Protein AF-A0A9D4J1F4-F1 (afdb_monomer_lite)

Organism: Dreissena polymorpha (NCBI:txid45954)

Structure (mmCIF, N/CA/C/O backbone):
data_AF-A0A9D4J1F4-F1
#
_entry.id   AF-A0A9D4J1F4-F1
#
loop_
_atom_site.group_PDB
_atom_site.id
_atom_site.type_symbol
_atom_site.label_atom_id
_atom_site.label_alt_id
_atom_site.label_comp_id
_atom_site.label_asym_id
_atom_site.label_entity_id
_atom_site.label_seq_id
_atom_site.pdbx_PDB_ins_code
_atom_site.Cartn_x
_atom_site.Cartn_y
_atom_site.Cartn_z
_atom_site.occupancy
_atom_site.B_iso_or_equiv
_atom_site.auth_seq_id
_atom_site.auth_comp_id
_atom_site.auth_asym_id
_atom_site.auth_atom_id
_atom_site.pdbx_PDB_model_num
ATOM 1 N N . MET A 1 1 ? -43.484 12.166 18.674 1.00 33.53 1 MET A N 1
ATOM 2 C CA . MET A 1 1 ? -42.208 12.908 18.600 1.00 33.53 1 MET A CA 1
ATOM 3 C C . MET A 1 1 ? -41.085 11.925 18.919 1.00 33.53 1 MET A C 1
ATOM 5 O O . MET A 1 1 ? -40.929 11.555 20.074 1.00 33.53 1 MET A O 1
ATOM 9 N N . VAL A 1 2 ? -40.396 11.382 17.910 1.00 35.56 2 VAL A N 1
ATOM 10 C CA . VAL A 1 2 ? -39.289 10.437 18.147 1.00 35.56 2 VAL A CA 1
ATOM 11 C C . VAL A 1 2 ? -38.051 11.267 18.460 1.00 35.56 2 VAL A C 1
ATOM 13 O O . VAL A 1 2 ? -37.532 11.954 17.584 1.00 35.56 2 VAL A O 1
ATOM 16 N N . SER A 1 3 ? -37.608 11.248 19.716 1.00 41.69 3 SER A N 1
ATOM 17 C CA . SER A 1 3 ? -36.338 11.859 20.106 1.00 41.69 3 SER A CA 1
ATOM 18 C C . SER A 1 3 ? -35.207 10.980 19.573 1.00 41.69 3 SER A C 1
ATOM 20 O O . SER A 1 3 ? -34.786 10.020 20.215 1.00 41.69 3 SER A O 1
ATOM 22 N N . ILE A 1 4 ? -34.753 11.253 18.348 1.00 58.88 4 ILE A N 1
ATOM 23 C CA . ILE A 1 4 ? -33.463 10.745 17.885 1.00 58.88 4 ILE A CA 1
ATOM 24 C C . ILE A 1 4 ? -32.422 11.513 18.685 1.00 58.88 4 ILE A C 1
ATOM 26 O O . ILE A 1 4 ? -32.313 12.732 18.555 1.00 58.88 4 ILE A O 1
ATOM 30 N N . VAL A 1 5 ? -31.667 10.810 19.530 1.00 63.22 5 VAL A N 1
ATOM 31 C CA . VAL A 1 5 ? -30.544 11.431 20.229 1.00 63.22 5 VAL A CA 1
ATOM 32 C C . VAL A 1 5 ? -29.596 11.990 19.173 1.00 63.22 5 VAL A C 1
ATOM 34 O O . VAL A 1 5 ? -29.010 11.256 18.374 1.00 63.22 5 VAL A O 1
ATOM 37 N N . GLN A 1 6 ? -29.497 13.313 19.145 1.00 81.19 6 GLN A N 1
ATOM 38 C CA . GLN A 1 6 ? -28.812 14.014 18.072 1.00 81.19 6 GLN A CA 1
ATOM 39 C C . GLN A 1 6 ? -27.293 13.862 18.207 1.00 81.19 6 GLN A C 1
ATOM 41 O O . GLN A 1 6 ? -26.604 13.599 17.225 1.00 81.19 6 GLN A O 1
ATOM 46 N N . TYR A 1 7 ? -26.781 13.924 19.439 1.00 87.56 7 TYR A N 1
ATOM 47 C CA . TYR A 1 7 ? -25.357 13.823 19.744 1.00 87.56 7 TYR A CA 1
ATOM 48 C C . TYR A 1 7 ? -25.102 12.844 20.879 1.00 87.56 7 TYR A C 1
ATOM 50 O O . TYR A 1 7 ? -25.702 12.936 21.947 1.00 87.56 7 TYR A O 1
ATOM 58 N N . LEU A 1 8 ? -24.146 11.946 20.668 1.00 88.06 8 LEU A N 1
ATOM 59 C CA . LEU A 1 8 ? -23.688 11.008 21.677 1.00 88.06 8 LEU A CA 1
ATOM 60 C C . LEU A 1 8 ? -22.164 10.990 21.739 1.00 88.06 8 LEU A C 1
ATOM 62 O O . LEU A 1 8 ? -21.472 10.902 20.724 1.00 88.06 8 LEU A O 1
ATOM 66 N N . SER A 1 9 ? -21.636 11.100 22.955 1.00 90.31 9 SER A N 1
ATOM 67 C CA . SER A 1 9 ? -20.202 11.120 23.219 1.00 90.31 9 SER A CA 1
ATOM 68 C C . SER A 1 9 ? -19.873 10.210 24.391 1.00 90.31 9 SER A C 1
ATOM 70 O O . SER A 1 9 ? -20.390 10.397 25.491 1.00 90.31 9 SER A O 1
ATOM 72 N N . TYR A 1 10 ? -18.990 9.239 24.168 1.00 85.50 10 TYR A N 1
ATOM 73 C CA . TYR A 1 10 ? -18.576 8.287 25.193 1.00 85.50 10 TYR A CA 1
ATOM 74 C C . TYR A 1 10 ? -17.076 8.343 25.458 1.00 85.50 10 TYR A C 1
ATOM 76 O O . TYR A 1 10 ? -16.244 8.380 24.545 1.00 85.50 10 TYR A O 1
ATOM 84 N N . LYS A 1 11 ? -16.711 8.228 26.735 1.00 93.81 11 LYS A N 1
ATOM 85 C CA . LYS A 1 11 ? -15.340 7.951 27.164 1.00 93.81 11 LYS A CA 1
ATOM 86 C C . LYS A 1 11 ? -15.349 6.706 28.038 1.00 93.81 11 LYS A C 1
ATOM 88 O O . LYS A 1 11 ? -15.746 6.763 29.194 1.00 93.81 11 LYS A O 1
ATOM 93 N N . VAL A 1 12 ? -14.889 5.588 27.485 1.00 90.75 12 VAL A N 1
ATOM 94 C CA . VAL A 1 12 ? -14.931 4.285 28.159 1.00 90.75 12 VAL A CA 1
ATOM 95 C C . VAL A 1 12 ? -13.517 3.813 28.455 1.00 90.75 12 VAL A C 1
ATOM 97 O O . VAL A 1 12 ? -12.657 3.779 27.572 1.00 90.75 12 VAL A O 1
ATOM 100 N N . THR A 1 13 ? -13.281 3.424 29.704 1.00 92.94 13 THR A N 1
ATOM 101 C CA . THR A 1 13 ? -12.106 2.641 30.091 1.00 92.94 13 THR A CA 1
ATOM 102 C C . THR A 1 13 ? -12.600 1.361 30.733 1.00 92.94 13 THR A C 1
ATOM 104 O O . THR A 1 13 ? -13.230 1.423 31.781 1.00 92.94 13 THR A O 1
ATOM 107 N N . SER A 1 14 ? -12.345 0.214 30.105 1.00 87.44 14 SER A N 1
ATOM 108 C CA . SER A 1 14 ? -12.868 -1.066 30.587 1.00 87.44 14 SER A CA 1
ATOM 109 C C . SER A 1 14 ? -11.798 -2.152 30.634 1.00 87.44 14 SER A C 1
ATOM 111 O O . SER A 1 14 ? -10.863 -2.188 29.826 1.00 87.44 14 SER A O 1
ATOM 113 N N . LYS A 1 15 ? -11.947 -3.052 31.608 1.00 88.31 15 LYS A N 1
ATOM 114 C CA . LYS A 1 15 ? -11.273 -4.357 31.636 1.00 88.31 15 LYS A CA 1
ATOM 115 C C . LYS A 1 15 ? -12.193 -5.487 31.152 1.00 88.31 15 LYS A C 1
ATOM 117 O O . LYS A 1 15 ? -11.682 -6.551 30.831 1.00 88.31 15 LYS A O 1
ATOM 122 N N . SER A 1 16 ? -13.501 -5.244 31.076 1.00 90.19 16 SER A N 1
ATOM 123 C CA . SER A 1 16 ? -14.532 -6.182 30.609 1.00 90.19 16 SER A CA 1
ATOM 124 C C . SER A 1 16 ? -14.889 -5.907 29.149 1.00 90.19 16 SER A C 1
ATOM 126 O O . SER A 1 16 ? -14.665 -4.778 28.698 1.00 90.19 16 SER A O 1
ATOM 128 N N . PRO A 1 17 ? -15.376 -6.891 28.372 1.00 90.56 17 PRO A N 1
ATOM 129 C CA . PRO A 1 17 ? -15.740 -6.685 26.970 1.00 90.56 17 PRO A CA 1
ATOM 130 C C . PRO A 1 17 ? -16.637 -5.459 26.764 1.00 90.56 17 PRO A C 1
ATOM 132 O O . PRO A 1 17 ? -17.488 -5.159 27.598 1.00 90.56 17 PRO A O 1
ATOM 135 N N . ILE A 1 18 ? -16.423 -4.743 25.662 1.00 90.38 18 ILE A N 1
ATOM 136 C CA . ILE A 1 18 ? -17.240 -3.595 25.267 1.00 90.38 18 ILE A CA 1
ATOM 137 C C . ILE A 1 18 ? -18.016 -3.994 24.020 1.00 90.38 18 ILE A C 1
ATOM 139 O O . ILE A 1 18 ? -17.409 -4.250 22.982 1.00 90.38 18 ILE A O 1
ATOM 143 N N . ASN A 1 19 ? -19.341 -3.996 24.128 1.00 92.06 19 ASN A N 1
ATOM 144 C CA . ASN A 1 19 ? -20.255 -4.123 23.003 1.00 92.06 19 ASN A CA 1
ATOM 145 C C . ASN A 1 19 ? -21.092 -2.845 22.933 1.00 92.06 19 ASN A C 1
ATOM 147 O O . ASN A 1 19 ? -21.696 -2.460 23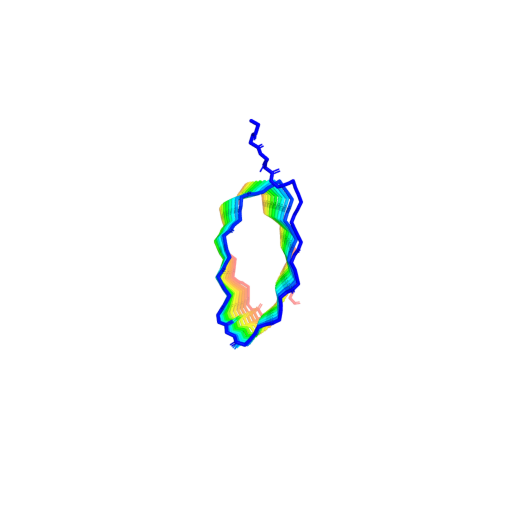.933 1.00 92.06 19 ASN A O 1
ATOM 151 N N . MET A 1 20 ? -21.123 -2.183 21.779 1.00 87.50 20 MET A N 1
ATOM 152 C CA . MET A 1 20 ? -21.980 -1.014 21.575 1.00 87.50 20 MET A CA 1
ATOM 153 C C . MET A 1 20 ? -22.655 -1.073 20.214 1.00 87.50 20 MET A C 1
ATOM 155 O O . MET A 1 20 ? -22.014 -1.346 19.199 1.00 87.50 20 MET A O 1
ATOM 159 N N . ALA A 1 21 ? -23.943 -0.764 20.211 1.00 89.31 21 ALA A N 1
ATOM 160 C CA . ALA A 1 21 ? -24.725 -0.501 19.018 1.00 89.31 21 ALA A CA 1
ATOM 161 C C . ALA A 1 21 ? -25.283 0.920 19.130 1.00 89.31 21 ALA A C 1
ATOM 163 O O . ALA A 1 21 ? -25.707 1.336 20.209 1.00 89.31 21 ALA A O 1
ATOM 164 N N . SER A 1 22 ? -25.238 1.695 18.050 1.00 86.81 22 SER A N 1
ATOM 165 C CA . SER A 1 22 ? -25.712 3.082 18.073 1.00 86.81 22 SER A CA 1
ATOM 166 C C . SER A 1 22 ? -26.373 3.477 16.760 1.00 86.81 22 SER A C 1
ATOM 168 O O . SER A 1 22 ? -25.824 3.220 15.686 1.00 86.81 22 SER A O 1
ATOM 170 N N . ILE A 1 23 ? -27.527 4.138 16.878 1.00 87.75 23 ILE A N 1
ATOM 171 C CA . ILE A 1 23 ? -28.278 4.751 15.778 1.00 87.75 23 ILE A CA 1
ATOM 172 C C . ILE A 1 23 ? -28.578 6.194 16.180 1.00 87.75 23 ILE A C 1
ATOM 174 O O . ILE A 1 23 ? -29.475 6.451 16.978 1.00 87.75 23 ILE A O 1
ATOM 178 N N . VAL A 1 24 ? -27.751 7.123 15.708 1.00 86.69 24 VAL A N 1
ATOM 179 C CA . VAL A 1 24 ? -27.752 8.540 16.114 1.00 86.69 24 VAL A CA 1
ATOM 180 C C . VAL A 1 24 ? -27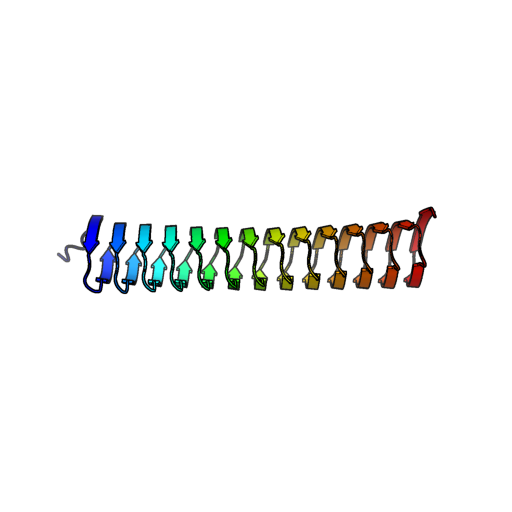.285 9.410 14.957 1.00 86.69 24 VAL A C 1
ATOM 182 O O . VAL A 1 24 ? -26.674 8.913 14.013 1.00 86.69 24 VAL A O 1
ATOM 185 N N . GLN A 1 25 ? -27.499 10.722 15.030 1.00 88.62 25 GLN A N 1
ATOM 186 C CA . GLN A 1 25 ? -26.967 11.612 13.998 1.00 88.62 25 GLN A CA 1
ATOM 187 C C . GLN A 1 25 ? -25.442 11.776 14.136 1.00 88.62 25 GLN A C 1
ATOM 189 O O . GLN A 1 25 ? -24.702 11.542 13.178 1.00 88.62 25 GLN A O 1
ATOM 194 N N . TYR A 1 26 ? -24.964 12.097 15.340 1.00 92.50 26 TYR A N 1
ATOM 195 C CA . TYR A 1 26 ? -23.547 12.306 15.635 1.00 92.50 26 TYR A CA 1
ATOM 196 C C . TYR A 1 26 ? -23.076 11.399 16.770 1.00 92.50 26 TYR A C 1
ATOM 198 O O . TYR A 1 26 ? -23.610 11.440 17.879 1.00 92.50 26 TYR A O 1
ATOM 206 N N . LEU A 1 27 ? -22.022 10.625 16.514 1.00 92.25 27 LEU A N 1
ATOM 207 C CA . LEU A 1 27 ? -21.397 9.752 17.500 1.00 92.25 27 LEU A CA 1
ATOM 208 C C . LEU A 1 27 ? -19.898 10.017 17.611 1.00 92.25 27 LEU A C 1
ATOM 210 O O . LEU A 1 27 ? -19.158 9.999 16.624 1.00 92.25 27 LEU A O 1
ATOM 214 N N . SER A 1 28 ? -19.437 10.195 18.844 1.00 93.94 28 SER A N 1
ATOM 215 C CA . SER A 1 28 ? -18.021 10.258 19.182 1.00 93.94 28 SER A CA 1
ATOM 216 C C . SER A 1 28 ? -17.694 9.264 20.288 1.00 93.94 28 SER A C 1
ATOM 218 O O . SER A 1 28 ? -18.370 9.229 21.314 1.00 93.94 28 SER A O 1
ATOM 220 N N . TYR A 1 29 ? -16.641 8.459 20.137 1.00 92.31 29 TYR A N 1
ATOM 221 C CA . TYR A 1 29 ? -16.155 7.660 21.265 1.00 92.31 29 TYR A CA 1
ATOM 222 C C . TYR A 1 29 ? -14.639 7.616 21.415 1.00 92.31 29 TYR A C 1
ATOM 224 O O . TYR A 1 29 ? -13.862 7.492 20.464 1.00 92.31 29 TYR A O 1
ATOM 232 N N . LYS A 1 30 ? -14.206 7.653 22.678 1.00 95.62 30 LYS A N 1
ATOM 233 C CA . LYS A 1 30 ? -12.829 7.415 23.105 1.00 95.62 30 LYS A CA 1
ATOM 234 C C . LYS A 1 30 ? -12.793 6.199 24.021 1.00 95.62 30 LYS A C 1
ATOM 236 O O . LYS A 1 30 ? -13.204 6.274 25.175 1.00 95.62 30 LYS A O 1
ATOM 241 N N . VAL A 1 31 ? -12.255 5.095 23.515 1.00 93.00 31 VAL A N 1
ATOM 242 C CA . VAL A 1 31 ? -12.236 3.810 24.219 1.00 93.00 31 VAL A CA 1
ATOM 243 C C . VAL A 1 31 ? -10.806 3.390 24.525 1.00 93.00 31 VAL A C 1
ATOM 245 O O . VAL A 1 31 ? -9.935 3.393 23.650 1.00 93.00 31 VAL A O 1
ATOM 248 N N . THR A 1 32 ? -10.566 2.998 25.772 1.00 94.62 32 THR A N 1
ATOM 249 C CA . THR A 1 32 ? -9.360 2.278 26.186 1.00 94.62 32 THR A CA 1
ATOM 250 C C . THR A 1 32 ? -9.774 0.948 26.794 1.00 94.62 32 THR A C 1
ATOM 252 O O . THR A 1 32 ? -10.479 0.931 27.798 1.00 94.62 32 THR A O 1
ATOM 255 N N . SER A 1 33 ? -9.349 -0.165 26.198 1.00 90.50 33 SER A N 1
ATOM 256 C CA . SER A 1 33 ? -9.759 -1.493 26.657 1.00 90.50 33 SER A CA 1
ATOM 257 C C . SER A 1 33 ? -8.595 -2.470 26.806 1.00 90.50 33 SER A C 1
ATOM 259 O O . SER A 1 33 ? -7.602 -2.416 26.073 1.00 90.50 33 SER A O 1
ATOM 261 N N . LYS A 1 34 ? -8.726 -3.383 27.772 1.00 87.81 34 LYS A N 1
ATOM 262 C CA . LYS A 1 34 ? -7.899 -4.600 27.889 1.00 87.81 34 LYS A CA 1
ATOM 263 C C . LYS A 1 34 ? -8.658 -5.873 27.489 1.00 87.81 34 LYS A C 1
ATOM 265 O O . LYS A 1 34 ? -8.146 -6.961 27.717 1.00 87.81 34 LYS A O 1
ATOM 270 N N . SER A 1 35 ? -9.855 -5.718 26.943 1.00 88.25 35 SER A N 1
ATOM 271 C CA . SER A 1 35 ? -10.788 -6.771 26.543 1.00 88.25 35 SER A CA 1
ATOM 272 C C . SER A 1 35 ? -11.324 -6.491 25.138 1.00 88.25 35 SER A C 1
ATOM 274 O O . SER A 1 35 ? -11.093 -5.416 24.571 1.00 88.25 35 SER A O 1
ATOM 276 N N . LEU A 1 36 ? -12.026 -7.478 24.578 1.00 89.62 36 LEU A N 1
ATOM 277 C CA . LEU A 1 36 ? -12.669 -7.400 23.268 1.00 89.62 36 LEU A CA 1
ATOM 278 C C . LEU A 1 36 ? -13.501 -6.116 23.116 1.00 89.62 36 LEU A C 1
ATOM 280 O O . LEU A 1 36 ? -14.220 -5.727 24.038 1.00 89.62 36 LEU A O 1
ATOM 284 N N . ILE A 1 37 ? -13.409 -5.488 21.944 1.00 92.81 37 ILE A N 1
ATOM 285 C CA . ILE A 1 37 ? -14.269 -4.370 21.555 1.00 92.81 37 ILE A CA 1
ATOM 286 C C . ILE A 1 37 ? -15.036 -4.767 20.297 1.00 92.81 37 ILE A C 1
ATOM 288 O O . ILE A 1 37 ? -14.411 -4.997 19.262 1.00 92.81 37 ILE A O 1
ATOM 292 N N . ASN A 1 38 ? -16.365 -4.766 20.379 1.00 93.88 38 ASN A N 1
ATOM 293 C CA . ASN A 1 38 ? -17.253 -4.850 19.228 1.00 93.88 38 ASN A CA 1
ATOM 294 C C . ASN A 1 38 ? -18.118 -3.590 19.164 1.00 93.88 38 ASN A C 1
ATOM 296 O O . ASN A 1 38 ? -18.817 -3.272 20.127 1.00 93.88 38 ASN A O 1
ATOM 300 N N . MET A 1 39 ? -18.094 -2.875 18.039 1.00 91.75 39 MET A N 1
ATOM 301 C CA . MET A 1 39 ? -18.996 -1.737 17.838 1.00 91.75 39 MET A CA 1
ATOM 302 C C . MET A 1 39 ? -19.698 -1.833 16.489 1.00 91.75 39 MET A C 1
ATOM 304 O O . MET A 1 39 ? -19.070 -2.098 15.462 1.00 91.75 39 MET A O 1
ATOM 308 N N . VAL A 1 40 ? -20.995 -1.555 16.507 1.00 92.31 40 VAL A N 1
ATOM 309 C CA . VAL A 1 40 ? -21.836 -1.421 15.320 1.00 92.31 40 VAL A CA 1
ATOM 310 C C . VAL A 1 40 ? -22.454 -0.029 15.338 1.00 92.31 40 VAL A C 1
ATOM 312 O O . VAL A 1 40 ? -22.949 0.430 16.369 1.00 92.31 40 VAL A O 1
ATOM 315 N N . SER A 1 41 ? -22.395 0.691 14.224 1.00 90.06 41 SER A N 1
ATOM 316 C CA . SER A 1 41 ? -22.931 2.054 14.162 1.00 90.06 41 SER A CA 1
ATOM 317 C C . SER A 1 41 ? -23.610 2.336 12.831 1.00 90.06 41 SER A C 1
ATOM 319 O O . SER A 1 41 ? -23.032 2.085 11.774 1.00 90.06 41 SER A O 1
ATOM 321 N N . ILE A 1 42 ? -24.812 2.905 12.905 1.00 90.75 42 ILE A N 1
ATOM 322 C CA . ILE A 1 42 ? -25.536 3.474 11.768 1.00 90.75 42 ILE A CA 1
ATOM 323 C C . ILE A 1 42 ? -25.768 4.944 12.098 1.00 90.75 42 ILE A C 1
ATOM 325 O O . ILE A 1 42 ? -26.653 5.276 12.881 1.00 90.75 42 ILE A O 1
ATOM 329 N N . VAL A 1 43 ? -24.902 5.823 11.596 1.00 89.62 43 VAL A N 1
ATOM 330 C CA . VAL A 1 43 ? -24.898 7.239 11.995 1.00 89.62 43 VAL A CA 1
ATOM 331 C C . VAL A 1 43 ? -24.550 8.153 10.833 1.00 89.62 43 VAL A C 1
ATOM 333 O O . VAL A 1 43 ? -23.919 7.726 9.871 1.00 89.62 43 VAL A O 1
ATOM 336 N N . GLN A 1 44 ? -24.897 9.434 10.918 1.00 91.50 44 GLN A N 1
ATOM 337 C CA . GLN A 1 44 ? -24.470 10.385 9.892 1.00 91.50 44 GLN A CA 1
ATOM 338 C C . GLN A 1 44 ? -22.970 10.692 10.031 1.00 91.50 44 GLN A C 1
ATOM 340 O O . GLN A 1 44 ? -22.212 10.563 9.069 1.00 91.50 44 GLN A O 1
ATOM 345 N N . TYR A 1 45 ? -22.524 11.011 11.249 1.00 94.81 45 TYR A N 1
ATOM 346 C CA . TYR A 1 45 ? -21.131 11.337 11.551 1.00 94.81 45 TYR A CA 1
ATOM 347 C C . TYR A 1 45 ? -20.594 10.466 12.682 1.00 94.81 45 TYR A C 1
ATOM 349 O O . TYR A 1 45 ? -21.103 10.499 13.803 1.00 94.81 45 TYR A O 1
ATOM 357 N N . LEU A 1 46 ? -19.518 9.732 12.402 1.00 94.75 46 LEU A N 1
ATOM 358 C CA . LEU A 1 46 ? -18.811 8.913 13.376 1.00 94.75 46 LEU A CA 1
ATOM 359 C C . LEU A 1 46 ? -17.351 9.346 13.502 1.00 94.75 46 LEU A C 1
ATOM 361 O O . LEU A 1 46 ? -16.587 9.322 12.536 1.00 94.75 46 LEU A O 1
ATOM 365 N N . SER A 1 47 ? -16.939 9.666 14.725 1.00 96.44 47 SER A N 1
ATOM 366 C CA . SER A 1 47 ? -15.537 9.867 15.076 1.00 96.44 47 SER A CA 1
ATOM 367 C C . SER A 1 47 ? -15.126 8.955 16.221 1.00 96.44 47 SER A C 1
ATOM 369 O O . SER A 1 47 ? -15.800 8.900 17.248 1.00 96.44 47 SER A O 1
ATOM 371 N N . TYR A 1 48 ? -13.998 8.252 16.104 1.00 94.38 48 TYR A N 1
ATOM 372 C CA . TYR A 1 48 ? -13.507 7.498 17.254 1.00 94.38 48 TYR A CA 1
ATOM 373 C C . TYR A 1 48 ? -12.004 7.364 17.422 1.00 94.38 48 TYR A C 1
ATOM 375 O O . TYR A 1 48 ? -11.206 7.320 16.484 1.00 94.38 48 TYR A O 1
ATOM 383 N N . LYS A 1 49 ? -11.614 7.201 18.690 1.00 97.25 49 LYS A N 1
ATOM 384 C CA . LYS A 1 49 ? -10.258 6.857 19.105 1.00 97.25 49 LYS A CA 1
ATOM 385 C C . LYS A 1 49 ? -10.274 5.627 20.003 1.00 97.25 49 LYS A C 1
ATOM 387 O O . LYS A 1 49 ? -10.761 5.687 21.127 1.00 97.25 49 LYS A O 1
ATOM 392 N N . VAL A 1 50 ? -9.658 4.542 19.544 1.00 95.00 50 VAL A N 1
ATOM 393 C CA . VAL A 1 50 ? -9.579 3.278 20.289 1.00 95.00 50 VAL A CA 1
ATOM 394 C C . VAL A 1 50 ? -8.129 2.925 20.592 1.00 95.00 50 VAL A C 1
ATOM 396 O O . VAL A 1 50 ? -7.263 2.962 19.716 1.00 95.00 50 VAL A O 1
ATOM 399 N N . THR A 1 51 ? -7.862 2.564 21.844 1.00 96.00 51 THR A N 1
ATOM 400 C CA . THR A 1 51 ? -6.617 1.912 22.264 1.00 96.00 51 THR A CA 1
ATOM 401 C C . THR A 1 51 ? -6.960 0.576 22.908 1.00 96.00 51 THR A C 1
ATOM 403 O O . THR A 1 51 ? -7.636 0.559 23.931 1.00 96.00 51 THR A O 1
ATOM 406 N N . SER A 1 52 ? -6.503 -0.534 22.327 1.00 91.69 52 SER A N 1
ATOM 407 C CA . SER A 1 52 ? -6.814 -1.874 22.838 1.00 91.69 52 SER A CA 1
ATOM 408 C C . SER A 1 52 ? -5.582 -2.768 22.970 1.00 91.69 52 SER A C 1
ATOM 410 O O . SER A 1 52 ? -4.623 -2.671 22.197 1.00 91.69 52 SER A O 1
ATOM 412 N N . LYS A 1 53 ? -5.609 -3.659 23.965 1.00 89.94 53 LYS A N 1
ATOM 413 C CA . LYS A 1 53 ? -4.709 -4.824 24.060 1.00 89.94 53 LYS A CA 1
ATOM 414 C C . LYS A 1 53 ? -5.386 -6.137 23.642 1.00 89.94 53 LYS A C 1
ATOM 416 O O . LYS A 1 53 ? -4.782 -7.186 23.825 1.00 89.94 53 LYS A O 1
ATOM 421 N N . SER A 1 54 ? -6.603 -6.052 23.118 1.00 90.81 54 SER A N 1
ATOM 422 C CA . SER A 1 54 ? -7.456 -7.174 22.726 1.00 90.81 54 SER A CA 1
ATOM 423 C C . SER A 1 54 ? -8.090 -6.904 21.361 1.00 90.81 54 SER A C 1
ATOM 425 O O . SER A 1 54 ? -8.000 -5.770 20.873 1.00 90.81 54 SER A O 1
ATOM 427 N N . PRO A 1 55 ? -8.688 -7.920 20.713 1.00 92.19 55 PRO A N 1
ATOM 428 C CA . PRO A 1 55 ? -9.220 -7.762 19.367 1.00 92.19 55 PRO A CA 1
ATOM 429 C C . PRO A 1 55 ? -10.279 -6.657 19.276 1.00 92.19 55 PRO A C 1
ATOM 431 O O . PRO A 1 55 ? -10.994 -6.377 20.243 1.00 92.19 55 PRO A O 1
ATOM 434 N N . ILE A 1 56 ? -10.337 -6.017 18.111 1.00 94.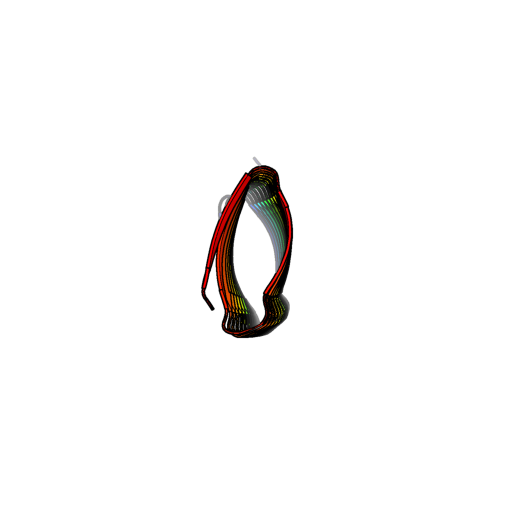75 56 ILE A N 1
ATOM 435 C CA . ILE A 1 56 ? -11.288 -4.950 17.796 1.00 94.75 56 ILE A CA 1
ATOM 436 C C . ILE A 1 56 ? -12.049 -5.359 16.537 1.00 94.75 56 ILE A C 1
ATOM 438 O O . ILE A 1 56 ? -11.412 -5.574 15.504 1.00 94.75 56 ILE A O 1
ATOM 442 N N . ASN A 1 57 ? -13.378 -5.396 16.616 1.00 96.00 57 ASN A N 1
ATOM 443 C CA . ASN A 1 57 ? -14.261 -5.621 15.476 1.00 96.00 57 ASN A CA 1
ATOM 444 C C . ASN A 1 57 ? -15.246 -4.458 15.333 1.00 96.00 57 ASN A C 1
ATOM 446 O O . ASN A 1 57 ? -16.067 -4.237 16.223 1.00 96.00 57 ASN A O 1
ATOM 450 N N . MET A 1 58 ? -15.194 -3.730 14.218 1.00 94.12 58 MET A N 1
ATOM 451 C CA . MET A 1 58 ? -16.162 -2.664 13.933 1.00 94.12 58 MET A CA 1
ATOM 452 C C . MET A 1 58 ? -16.879 -2.888 12.617 1.00 94.12 58 MET A C 1
ATOM 454 O O . MET A 1 58 ? -16.247 -3.158 11.594 1.00 94.12 58 MET A O 1
ATOM 458 N N . ALA A 1 59 ? -18.182 -2.638 12.646 1.00 94.56 59 ALA A N 1
ATOM 459 C CA . ALA A 1 59 ? -19.012 -2.478 11.466 1.00 94.56 59 ALA A CA 1
ATOM 460 C C . ALA A 1 59 ? -19.669 -1.094 11.490 1.00 94.56 59 ALA A C 1
ATOM 462 O O . ALA A 1 59 ? -20.160 -0.643 12.526 1.00 94.56 59 ALA A O 1
ATOM 463 N N . SER A 1 60 ? -19.664 -0.399 10.356 1.00 91.12 60 SER A N 1
ATOM 464 C CA . SER A 1 60 ? -20.245 0.943 10.265 1.00 91.12 60 SER A CA 1
ATOM 465 C C . SER A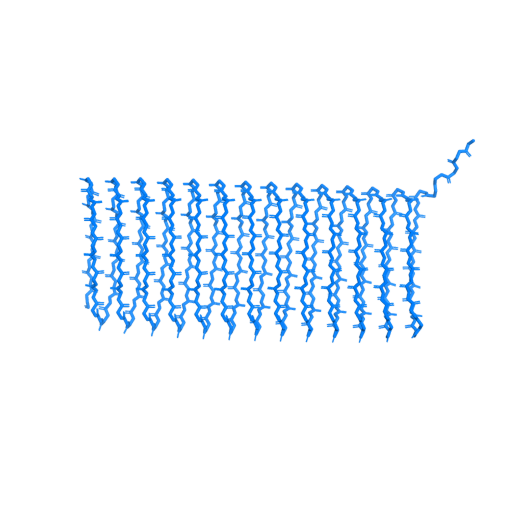 1 60 ? -20.924 1.183 8.924 1.00 91.12 60 SER A C 1
ATOM 467 O O . SER A 1 60 ? -20.365 0.861 7.875 1.00 91.12 60 SER A O 1
ATOM 469 N N . ILE A 1 61 ? -22.114 1.776 8.979 1.00 92.88 61 ILE A N 1
ATOM 470 C CA . ILE A 1 61 ? -22.820 2.342 7.829 1.00 92.88 61 ILE A CA 1
ATOM 471 C C . ILE A 1 61 ? -22.995 3.822 8.140 1.00 92.88 61 ILE A C 1
ATOM 473 O O . ILE A 1 61 ? -23.811 4.177 8.990 1.00 92.88 61 ILE A O 1
ATOM 477 N N . VAL A 1 62 ? -22.162 4.679 7.548 1.00 90.38 62 VAL A N 1
ATOM 478 C CA . VAL A 1 62 ? -22.142 6.101 7.922 1.00 90.38 62 VAL A CA 1
ATOM 479 C C . VAL A 1 62 ? -21.894 7.027 6.748 1.00 90.38 62 VAL A C 1
ATOM 481 O O . VAL A 1 62 ? -21.298 6.629 5.756 1.00 90.38 62 VAL A O 1
ATOM 484 N N . GLN A 1 63 ? -22.298 8.291 6.851 1.00 91.12 63 GLN A N 1
ATOM 485 C CA . GLN A 1 63 ? -21.954 9.265 5.814 1.00 91.12 63 GLN A CA 1
ATOM 486 C C . GLN A 1 63 ? -20.479 9.679 5.938 1.00 91.12 63 GLN A C 1
ATOM 488 O O . GLN A 1 63 ? -19.714 9.585 4.976 1.00 91.12 63 GLN A O 1
ATOM 493 N N . TYR A 1 64 ? -20.048 10.036 7.150 1.00 95.81 64 TYR A N 1
ATOM 494 C CA . TYR A 1 64 ? -18.676 10.447 7.444 1.00 95.81 64 TYR A CA 1
ATOM 495 C C . TYR A 1 64 ? -18.084 9.621 8.583 1.00 95.81 64 TYR A C 1
ATOM 497 O O . TYR A 1 64 ? -18.603 9.619 9.700 1.00 95.81 64 TYR A O 1
ATOM 505 N N . LEU A 1 65 ? -16.953 8.965 8.317 1.00 95.88 65 LEU A N 1
ATOM 506 C CA . LEU A 1 65 ? -16.194 8.202 9.299 1.00 95.88 65 LEU A CA 1
ATOM 507 C C . LEU A 1 65 ? -14.769 8.734 9.434 1.00 95.88 65 LEU A C 1
ATOM 509 O O . LEU A 1 65 ? -13.993 8.728 8.478 1.00 95.88 65 LEU A O 1
ATOM 513 N N . SER A 1 66 ? -14.387 9.103 10.653 1.00 97.31 66 SER A N 1
ATOM 514 C CA . SER A 1 66 ? -13.000 9.379 11.015 1.00 97.31 66 SER A CA 1
ATOM 515 C C . SER A 1 66 ? -12.561 8.527 12.197 1.00 97.31 66 SER A C 1
ATOM 517 O O . SER A 1 66 ? -13.214 8.524 13.240 1.00 97.31 66 SER A O 1
ATOM 519 N N . TYR A 1 67 ? -11.435 7.816 12.091 1.00 95.94 67 TYR A N 1
ATOM 520 C CA . TYR A 1 67 ? -10.937 7.088 13.256 1.00 95.94 67 TYR A CA 1
ATOM 521 C C . TYR A 1 67 ? -9.433 6.950 13.426 1.00 95.94 67 TYR A C 1
ATOM 523 O O . TYR A 1 67 ? -8.629 6.930 12.491 1.00 95.94 67 TYR A O 1
ATOM 531 N N . LYS A 1 68 ? -9.048 6.752 14.691 1.00 97.69 68 LYS A N 1
ATOM 532 C CA . LYS A 1 68 ? -7.697 6.389 15.106 1.00 97.69 68 LYS A CA 1
ATOM 533 C C . LYS A 1 68 ? -7.710 5.152 15.997 1.00 97.69 68 LYS A C 1
ATOM 535 O O . LYS A 1 68 ? -8.247 5.184 17.101 1.00 97.69 68 LYS A O 1
ATOM 540 N N . VAL A 1 69 ? -7.027 4.094 15.569 1.00 95.75 69 VAL A N 1
ATOM 541 C CA . VAL A 1 69 ? -6.905 2.846 16.337 1.00 95.75 69 VAL A CA 1
ATOM 542 C C . VAL A 1 69 ? -5.445 2.545 16.643 1.00 95.75 69 VAL A C 1
ATOM 544 O O . VAL A 1 69 ? -4.574 2.625 15.775 1.00 95.75 69 VAL A O 1
ATOM 547 N N . THR A 1 70 ? -5.167 2.194 17.894 1.00 96.44 70 THR A N 1
ATOM 548 C CA . THR A 1 70 ? -3.898 1.597 18.319 1.00 96.44 70 THR A CA 1
ATOM 549 C C . THR A 1 70 ? -4.187 0.258 18.981 1.00 96.44 70 THR A C 1
ATOM 551 O O . THR A 1 70 ? -4.879 0.224 19.995 1.00 96.44 70 THR A O 1
ATOM 554 N N . SER A 1 71 ? -3.665 -0.835 18.423 1.00 91.88 71 SER A N 1
ATOM 555 C CA . SER A 1 71 ? -3.910 -2.182 18.948 1.00 91.88 71 SER A CA 1
ATOM 556 C C . SER A 1 71 ? -2.634 -3.011 19.084 1.00 91.88 71 SER A C 1
ATOM 558 O O . SER A 1 71 ? -1.682 -2.870 18.311 1.00 91.88 71 SER A O 1
ATOM 560 N N . LYS A 1 72 ? -2.615 -3.896 20.085 1.00 90.31 72 LYS A N 1
ATOM 561 C CA . LYS A 1 72 ? -1.654 -5.010 20.185 1.00 90.31 72 LYS A CA 1
ATOM 562 C C . LYS A 1 72 ? -2.263 -6.360 19.779 1.00 90.31 72 LYS A C 1
ATOM 564 O O . LYS A 1 72 ? -1.616 -7.377 19.987 1.00 90.31 72 LYS A O 1
ATOM 569 N N . SER A 1 73 ? -3.478 -6.340 19.243 1.00 91.44 73 SER A N 1
ATOM 570 C CA . SER A 1 73 ? -4.276 -7.505 18.861 1.00 91.44 73 SER A CA 1
ATOM 571 C C . SER A 1 73 ? -4.947 -7.268 17.507 1.00 91.44 73 SER A C 1
ATOM 573 O O . SER A 1 73 ? -4.921 -6.130 17.021 1.00 91.44 73 SER A O 1
ATOM 575 N N . PRO A 1 74 ? -5.511 -8.313 16.875 1.00 92.06 74 PRO A N 1
ATOM 576 C CA . PRO A 1 74 ? -6.131 -8.198 15.561 1.00 92.06 74 PRO A CA 1
ATOM 577 C C . PRO A 1 74 ? -7.174 -7.081 15.474 1.00 92.06 74 PRO A C 1
ATOM 579 O O . PRO A 1 74 ? -7.869 -6.782 16.449 1.00 92.06 74 PRO A O 1
ATOM 582 N N . ILE A 1 75 ? -7.256 -6.459 14.301 1.00 94.69 75 ILE A N 1
ATOM 583 C CA . ILE A 1 75 ? -8.249 -5.434 13.982 1.00 94.69 75 ILE A CA 1
ATOM 584 C C . ILE A 1 75 ? -9.005 -5.894 12.738 1.00 94.69 75 ILE A C 1
ATOM 586 O O . ILE A 1 75 ? -8.373 -6.102 11.701 1.00 94.69 75 ILE A O 1
ATOM 590 N N . ASN A 1 76 ? -10.329 -5.987 12.845 1.00 95.94 76 ASN A N 1
ATOM 591 C CA . ASN A 1 76 ? -11.225 -6.262 11.729 1.00 95.94 76 ASN A CA 1
ATOM 592 C C . ASN A 1 76 ? -12.231 -5.115 11.585 1.00 95.94 76 ASN A C 1
ATOM 594 O O . ASN A 1 76 ? -13.036 -4.887 12.488 1.00 95.94 76 ASN A O 1
ATOM 598 N N . MET A 1 77 ? -12.200 -4.399 10.461 1.00 94.50 77 MET A N 1
ATOM 599 C CA . MET A 1 77 ? -13.182 -3.347 10.166 1.00 94.50 77 MET A CA 1
ATOM 600 C C . MET A 1 77 ? -13.896 -3.617 8.850 1.00 94.50 77 MET A C 1
ATOM 602 O O . MET A 1 77 ? -13.255 -3.858 7.825 1.00 94.50 77 MET A O 1
ATOM 606 N N . ALA A 1 78 ? -15.213 -3.455 8.889 1.00 94.12 78 ALA A N 1
ATOM 607 C CA . ALA A 1 78 ? -16.081 -3.376 7.728 1.00 94.12 78 ALA A CA 1
ATOM 608 C C . ALA A 1 78 ? -16.796 -2.018 7.713 1.00 94.12 78 ALA A C 1
ATOM 610 O O . ALA A 1 78 ? -17.269 -1.531 8.745 1.00 94.12 78 ALA A O 1
ATOM 611 N N . SER A 1 79 ? -16.854 -1.378 6.548 1.00 91.12 79 SER A N 1
ATOM 612 C CA . SER A 1 79 ? -17.453 -0.046 6.428 1.00 91.12 79 SER A CA 1
ATOM 613 C C . SER A 1 79 ? -18.125 0.164 5.073 1.00 91.12 79 SER A C 1
ATOM 615 O O . SER A 1 79 ? -17.543 -0.157 4.035 1.00 91.12 79 SER A O 1
ATOM 617 N N . ILE A 1 80 ? -19.339 0.712 5.102 1.00 93.25 80 ILE A N 1
ATOM 618 C CA . ILE A 1 80 ? -20.057 1.236 3.935 1.00 93.25 80 ILE A CA 1
ATOM 619 C C . ILE A 1 80 ? -20.249 2.727 4.190 1.00 93.25 80 ILE A C 1
ATOM 621 O O . ILE A 1 80 ? -20.999 3.104 5.092 1.00 93.25 80 ILE A O 1
ATOM 625 N N . VAL A 1 81 ? -19.479 3.569 3.495 1.00 89.56 81 VAL A N 1
ATOM 626 C CA . VAL A 1 81 ? -19.316 4.974 3.897 1.00 89.56 81 VAL A CA 1
ATOM 627 C C . VAL A 1 81 ? -19.204 5.918 2.708 1.00 89.56 81 VAL A C 1
ATOM 629 O O . VAL A 1 81 ? -18.626 5.560 1.694 1.00 89.56 81 VAL A O 1
ATOM 632 N N . GLN A 1 82 ? -19.681 7.159 2.814 1.00 90.94 82 GLN A N 1
ATOM 633 C CA . GLN A 1 82 ? -19.397 8.148 1.768 1.00 90.94 82 GLN A CA 1
ATOM 634 C C . GLN A 1 82 ? -17.945 8.651 1.866 1.00 90.94 82 GLN A C 1
ATOM 636 O O . GLN A 1 82 ? -17.172 8.529 0.915 1.00 90.94 82 GLN A O 1
ATOM 641 N N . TYR A 1 83 ? -17.537 9.131 3.044 1.00 95.12 83 TYR A N 1
ATOM 642 C CA . TYR A 1 83 ? -16.178 9.601 3.328 1.00 95.12 83 TYR A CA 1
ATOM 643 C C . TYR A 1 83 ? -15.542 8.866 4.508 1.00 95.12 83 TYR A C 1
ATOM 645 O O . TYR A 1 83 ? -15.986 9.004 5.649 1.00 95.12 83 TYR A O 1
ATOM 653 N N . LEU A 1 84 ? -14.459 8.133 4.255 1.00 95.19 84 LEU A N 1
ATOM 654 C CA . LEU A 1 84 ? -13.700 7.424 5.280 1.00 95.19 84 LEU A CA 1
ATOM 655 C C . LEU A 1 84 ? -12.265 7.951 5.374 1.00 95.19 84 LEU A C 1
ATOM 657 O O . LEU A 1 84 ? -11.491 7.895 4.418 1.00 95.19 84 LEU A O 1
ATOM 661 N N . SER A 1 85 ? -11.884 8.399 6.569 1.00 97.00 85 SER A N 1
ATOM 662 C CA . SER A 1 85 ? -10.509 8.741 6.923 1.00 97.00 85 SER A CA 1
ATOM 663 C C . SER A 1 85 ? -10.042 7.949 8.137 1.00 97.00 85 SER A C 1
ATOM 665 O O . SER A 1 85 ? -10.695 7.957 9.181 1.00 97.00 85 SER A O 1
ATOM 667 N N . TYR A 1 86 ? -8.889 7.277 8.055 1.00 96.06 86 TYR A N 1
ATOM 668 C CA . TYR A 1 86 ? -8.378 6.587 9.237 1.00 96.06 86 TYR A CA 1
ATOM 669 C C . TYR A 1 86 ? -6.870 6.486 9.412 1.00 96.06 86 TYR A C 1
ATOM 671 O O . TYR A 1 86 ? -6.060 6.493 8.482 1.00 96.06 86 TYR A O 1
ATOM 679 N N . LYS A 1 87 ? -6.487 6.297 10.680 1.00 97.50 87 LYS A N 1
ATOM 680 C CA . LYS A 1 87 ? -5.125 5.977 11.098 1.00 97.50 87 LYS A CA 1
ATOM 681 C C . LYS A 1 87 ? -5.093 4.751 12.004 1.00 97.50 87 LYS A C 1
ATOM 683 O O . LYS A 1 87 ? -5.625 4.779 13.111 1.00 97.50 87 LYS A O 1
ATOM 688 N N . VAL A 1 88 ? -4.371 3.714 11.587 1.00 95.38 88 VAL A N 1
ATOM 689 C CA . VAL A 1 88 ? -4.194 2.484 12.375 1.00 95.38 88 VAL A CA 1
ATOM 690 C C . VAL A 1 88 ? -2.723 2.263 12.708 1.00 95.38 88 VAL A C 1
ATOM 692 O O . VAL A 1 88 ? -1.828 2.443 11.881 1.00 95.38 88 VAL A O 1
ATOM 695 N N . THR A 1 89 ? -2.452 1.878 13.950 1.00 96.19 89 THR A N 1
ATOM 696 C CA . THR A 1 89 ? -1.155 1.349 14.376 1.00 96.19 89 THR A CA 1
ATOM 697 C C . THR A 1 89 ? -1.374 0.011 15.065 1.00 96.19 89 THR A C 1
ATOM 699 O O . THR A 1 89 ? -2.053 -0.038 16.087 1.00 96.19 89 THR A O 1
ATOM 702 N N . SER A 1 90 ? -0.804 -1.062 14.514 1.00 91.25 90 SER A N 1
ATOM 703 C CA . SER A 1 90 ? -0.987 -2.415 15.048 1.00 91.25 90 SER A CA 1
ATOM 704 C C . SER A 1 90 ? 0.325 -3.187 15.183 1.00 91.25 90 SER A C 1
ATOM 706 O O . SER A 1 90 ? 1.272 -3.000 14.413 1.00 91.25 90 SER A O 1
ATOM 708 N N . LYS A 1 91 ? 0.376 -4.072 16.181 1.00 89.69 91 LYS A N 1
ATOM 709 C CA . LYS A 1 91 ? 1.385 -5.142 16.299 1.00 89.69 91 LYS A CA 1
ATOM 710 C C . LYS A 1 91 ? 0.830 -6.526 15.931 1.00 89.69 91 LYS A C 1
ATOM 712 O O . LYS A 1 91 ? 1.511 -7.512 16.175 1.00 89.69 91 LYS A O 1
ATOM 717 N N . SER A 1 92 ? -0.385 -6.571 15.399 1.00 91.19 92 SER A N 1
ATOM 718 C CA . SER A 1 92 ? -1.124 -7.778 15.029 1.00 91.19 92 SER A CA 1
ATOM 719 C C . SER A 1 92 ? -1.819 -7.578 13.680 1.00 91.19 92 SER A C 1
ATOM 721 O O . SER A 1 92 ? -1.860 -6.438 13.200 1.00 91.19 92 SER A O 1
ATOM 723 N N . PRO A 1 93 ? -2.332 -8.651 13.052 1.00 90.62 93 PRO A N 1
ATOM 724 C CA . PRO A 1 93 ? -2.965 -8.573 11.741 1.00 90.62 93 PRO A CA 1
ATOM 725 C C . PRO A 1 93 ? -4.058 -7.506 11.649 1.00 90.62 93 PRO A C 1
ATOM 727 O O . PRO A 1 93 ? -4.762 -7.224 12.623 1.00 90.62 93 PRO A O 1
ATOM 730 N N . ILE A 1 94 ? -4.168 -6.906 10.467 1.00 94.00 94 ILE A N 1
ATOM 731 C CA . ILE A 1 94 ? -5.192 -5.918 10.129 1.00 94.00 94 ILE A CA 1
ATOM 732 C C . ILE A 1 94 ? -5.940 -6.443 8.908 1.00 94.00 94 ILE A C 1
ATOM 734 O O . ILE A 1 94 ? -5.308 -6.650 7.870 1.00 94.00 94 ILE A O 1
ATOM 738 N N . ASN A 1 95 ? -7.256 -6.604 9.035 1.00 95.06 95 ASN A N 1
ATOM 739 C CA . ASN A 1 95 ? -8.148 -6.946 7.933 1.00 95.06 95 ASN A CA 1
ATOM 740 C C . ASN A 1 95 ? -9.201 -5.850 7.779 1.00 95.06 95 ASN A C 1
ATOM 742 O O . ASN A 1 95 ? -9.998 -5.613 8.689 1.00 95.06 95 ASN A O 1
ATOM 746 N N . MET A 1 96 ? -9.207 -5.186 6.629 1.00 93.31 96 MET A N 1
ATOM 747 C CA . MET A 1 96 ? -10.162 -4.119 6.341 1.00 93.31 96 MET A CA 1
ATOM 748 C C . MET A 1 96 ? -10.888 -4.378 5.024 1.00 93.31 96 MET A C 1
ATOM 750 O O . MET A 1 96 ? -10.261 -4.650 3.999 1.00 93.31 96 MET A O 1
ATOM 754 N N . ALA A 1 97 ? -12.209 -4.229 5.069 1.00 92.31 97 ALA A N 1
ATOM 755 C CA . ALA A 1 97 ? -13.089 -4.253 3.912 1.00 92.31 97 ALA A CA 1
ATOM 756 C C . ALA A 1 97 ? -13.909 -2.959 3.868 1.00 92.31 97 ALA A C 1
ATOM 758 O O . ALA A 1 97 ? -14.477 -2.530 4.878 1.00 92.31 97 ALA A O 1
ATOM 759 N N . SER A 1 98 ? -13.950 -2.306 2.710 1.00 89.62 98 SER A N 1
ATOM 760 C CA . SER A 1 98 ? -14.615 -1.009 2.590 1.00 89.62 98 SER A CA 1
ATOM 761 C C . SER A 1 98 ? -15.265 -0.806 1.224 1.00 89.62 98 SER A C 1
ATOM 763 O O . SER A 1 98 ? -14.597 -0.967 0.199 1.00 89.62 98 SER A O 1
ATOM 765 N N . ILE A 1 99 ? -16.529 -0.385 1.227 1.00 91.69 99 ILE A N 1
ATOM 766 C CA . ILE A 1 99 ? -17.244 0.134 0.054 1.00 91.69 99 ILE A CA 1
ATOM 767 C C . ILE A 1 99 ? -17.454 1.626 0.303 1.00 91.69 99 ILE A C 1
ATOM 769 O O . ILE A 1 99 ? -18.199 1.993 1.213 1.00 91.69 99 ILE A O 1
ATOM 773 N N . VAL A 1 100 ? -16.715 2.481 -0.411 1.00 88.44 100 VAL A N 1
ATOM 774 C CA . VAL A 1 100 ? -16.621 3.907 -0.051 1.00 88.44 100 VAL A CA 1
ATOM 775 C C . VAL A 1 100 ? -16.569 4.814 -1.273 1.00 88.44 100 VAL A C 1
ATOM 777 O O . VAL A 1 100 ? -15.976 4.450 -2.276 1.00 88.44 100 VAL A O 1
ATOM 780 N N . GLN A 1 101 ? -17.112 6.029 -1.210 1.00 90.12 101 GLN A N 1
ATOM 781 C CA . GLN A 1 101 ? -16.864 7.002 -2.280 1.00 90.12 101 GLN A CA 1
ATOM 782 C C . GLN A 1 101 ? -15.429 7.560 -2.196 1.00 90.12 101 GLN A C 1
ATOM 784 O O . GLN A 1 101 ? -14.654 7.449 -3.147 1.00 90.12 101 GLN A O 1
ATOM 789 N N . TYR A 1 102 ? -15.038 8.079 -1.030 1.00 93.81 102 TYR A N 1
ATOM 790 C CA . TYR A 1 102 ? -13.706 8.626 -0.764 1.00 93.81 102 TYR A CA 1
ATOM 791 C C . TYR A 1 102 ? -13.039 7.949 0.432 1.00 93.81 102 TYR A C 1
ATOM 793 O O . TYR A 1 102 ? -13.495 8.079 1.568 1.00 93.81 102 TYR A O 1
ATOM 801 N N . LEU A 1 103 ? -11.907 7.288 0.194 1.00 94.06 103 LEU A N 1
ATOM 802 C CA . LEU A 1 103 ? -11.116 6.628 1.226 1.00 94.06 103 LEU A CA 1
ATOM 803 C C . LEU A 1 103 ? -9.707 7.223 1.318 1.00 94.06 103 LEU A C 1
ATOM 805 O O . LEU A 1 103 ? -8.933 7.192 0.363 1.00 94.06 103 LEU A O 1
ATOM 809 N N . SER A 1 104 ? -9.345 7.702 2.508 1.00 96.31 104 SER A N 1
ATOM 810 C CA . SER A 1 104 ? -7.985 8.112 2.852 1.00 96.31 104 SER A CA 1
ATOM 811 C C . SER A 1 104 ? -7.484 7.384 4.092 1.00 96.31 104 SER A C 1
ATOM 813 O O . SER A 1 104 ? -8.134 7.408 5.139 1.00 96.31 104 SER A O 1
ATOM 815 N N . TYR A 1 105 ? -6.308 6.752 4.031 1.00 95.44 105 TYR A N 1
ATOM 816 C CA . TYR A 1 105 ? -5.774 6.121 5.236 1.00 95.44 105 TYR A CA 1
ATOM 817 C C . TYR A 1 105 ? -4.262 6.062 5.397 1.00 95.44 105 TYR A C 1
ATOM 819 O O . TYR A 1 105 ? -3.459 6.087 4.462 1.00 95.44 105 TYR A O 1
ATOM 827 N N . LYS A 1 106 ? -3.863 5.896 6.662 1.00 96.94 106 LYS A N 1
ATOM 828 C CA . LYS A 1 106 ? -2.488 5.617 7.067 1.00 96.94 106 LYS A CA 1
ATOM 829 C C . LYS A 1 106 ? -2.423 4.423 8.010 1.00 96.94 106 LYS A C 1
ATOM 831 O O . LYS A 1 106 ? -2.969 4.469 9.111 1.00 96.94 106 LYS A O 1
ATOM 836 N N . VAL A 1 107 ? -1.656 3.402 7.636 1.00 94.62 107 VAL A N 1
ATOM 837 C CA . VAL A 1 107 ? -1.420 2.229 8.490 1.00 94.62 107 VAL A CA 1
ATOM 838 C C . VAL A 1 107 ? 0.066 2.028 8.746 1.00 94.62 107 VAL A C 1
ATOM 840 O O . VAL A 1 107 ? 0.895 2.078 7.835 1.00 94.62 107 VAL A O 1
ATOM 843 N N . THR A 1 108 ? 0.385 1.762 10.009 1.00 95.25 108 THR A N 1
ATOM 844 C CA . THR A 1 108 ? 1.687 1.255 10.436 1.00 95.25 108 THR A CA 1
ATOM 845 C C . THR A 1 108 ? 1.480 -0.098 11.105 1.00 95.25 108 THR A C 1
ATOM 847 O O . THR A 1 108 ? 0.800 -0.168 12.128 1.00 95.25 108 THR A O 1
ATOM 850 N N . SER A 1 109 ? 2.083 -1.157 10.565 1.00 90.62 109 SER A N 1
ATOM 851 C CA . SER A 1 109 ? 1.946 -2.511 11.111 1.00 90.62 109 SER A CA 1
ATOM 852 C C . SER A 1 109 ? 3.287 -3.226 11.278 1.00 90.62 109 SER A C 1
ATOM 854 O O . SER A 1 109 ? 4.238 -3.011 10.521 1.00 90.62 109 SER A O 1
ATOM 856 N N . LYS A 1 110 ? 3.365 -4.092 12.292 1.00 88.62 110 LYS A N 1
ATOM 857 C CA . LYS A 1 110 ? 4.418 -5.116 12.434 1.00 88.62 110 LYS A CA 1
ATOM 858 C C . LYS A 1 110 ? 3.920 -6.528 12.096 1.00 88.62 110 LYS A C 1
ATOM 860 O O . LYS A 1 110 ? 4.615 -7.487 12.404 1.00 88.62 110 LYS A O 1
ATOM 865 N N . SER A 1 111 ? 2.727 -6.628 11.524 1.00 89.75 111 SER A N 1
ATOM 866 C CA . SER A 1 111 ? 2.035 -7.871 11.183 1.00 89.75 111 SER A CA 1
ATOM 867 C C . SER A 1 111 ? 1.337 -7.728 9.830 1.00 89.75 111 SER A C 1
ATOM 869 O O . SER A 1 111 ? 1.244 -6.600 9.330 1.00 89.75 111 SER A O 1
ATOM 871 N N . PRO A 1 112 ? 0.873 -8.836 9.224 1.00 88.69 112 PRO A N 1
ATOM 872 C CA . PRO A 1 112 ? 0.240 -8.807 7.913 1.00 88.69 112 PRO A CA 1
ATOM 873 C C . PRO A 1 112 ? -0.891 -7.779 7.805 1.00 88.69 112 PRO A C 1
ATOM 875 O O . PRO A 1 112 ? -1.627 -7.540 8.767 1.00 88.69 112 PRO A O 1
ATOM 878 N N . ILE A 1 113 ? -0.995 -7.165 6.629 1.00 92.50 113 ILE A N 1
ATOM 879 C CA . ILE A 1 113 ? -2.079 -6.251 6.268 1.00 92.50 113 ILE A CA 1
ATOM 880 C C . ILE A 1 113 ? -2.800 -6.860 5.072 1.00 92.50 113 ILE A C 1
ATOM 882 O O . ILE A 1 113 ? -2.172 -7.042 4.028 1.00 92.50 113 ILE A O 1
ATOM 886 N N . ASN A 1 114 ? -4.096 -7.114 5.231 1.00 93.50 114 ASN A N 1
ATOM 887 C CA . ASN A 1 114 ? -4.990 -7.490 4.146 1.00 93.50 114 ASN A CA 1
ATOM 888 C C . ASN A 1 114 ? -6.058 -6.406 3.989 1.00 93.50 114 ASN A C 1
ATOM 890 O O . ASN A 1 114 ? -6.734 -6.043 4.956 1.00 93.50 114 ASN A O 1
ATOM 894 N N . MET A 1 115 ? -6.212 -5.892 2.774 1.00 91.94 115 MET A N 1
ATOM 895 C CA . MET A 1 115 ? -7.258 -4.924 2.466 1.00 91.94 115 MET A CA 1
ATOM 896 C C . MET A 1 115 ? -7.951 -5.275 1.156 1.00 91.94 115 MET A C 1
ATOM 898 O O . MET A 1 115 ? -7.287 -5.539 0.149 1.00 91.94 115 MET A O 1
ATOM 902 N N . ALA A 1 116 ? -9.275 -5.182 1.176 1.00 90.62 116 ALA A N 1
ATOM 903 C CA . ALA A 1 116 ? -10.117 -5.195 -0.007 1.00 90.62 116 ALA A CA 1
ATOM 904 C C . ALA A 1 116 ? -10.963 -3.917 -0.040 1.00 90.62 116 ALA A C 1
ATOM 906 O O . ALA A 1 116 ? -11.560 -3.530 0.969 1.00 90.62 116 ALA A O 1
ATOM 907 N N . SER A 1 117 ? -11.003 -3.241 -1.185 1.00 87.88 117 SER A N 1
ATOM 908 C CA . SER A 1 117 ? -11.733 -1.978 -1.302 1.00 87.88 117 SER A CA 1
ATOM 909 C C . SER A 1 117 ? -12.376 -1.799 -2.675 1.00 87.88 117 SER A C 1
ATOM 911 O O . SER A 1 117 ? -11.694 -1.942 -3.693 1.00 87.88 117 SER A O 1
ATOM 913 N N . ILE A 1 118 ? -13.651 -1.410 -2.680 1.00 90.00 118 ILE A N 1
ATOM 914 C CA . ILE A 1 118 ? -14.378 -0.926 -3.860 1.00 90.00 118 ILE A CA 1
ATOM 915 C C . ILE A 1 118 ? -14.645 0.558 -3.623 1.00 90.00 118 ILE A C 1
ATOM 917 O O . ILE A 1 118 ? -15.392 0.903 -2.705 1.00 90.00 118 ILE A O 1
ATOM 921 N N . VAL A 1 119 ? -13.947 1.436 -4.353 1.00 86.94 119 VAL A N 1
ATOM 922 C CA . VAL A 1 119 ? -13.910 2.870 -4.015 1.00 86.94 119 VAL A CA 1
ATOM 923 C C . VAL A 1 119 ? -13.896 3.759 -5.250 1.00 86.94 119 VAL A C 1
ATOM 925 O O . VAL A 1 119 ? -13.290 3.402 -6.247 1.00 86.94 119 VAL A O 1
ATOM 928 N N . GLN A 1 120 ? -14.486 4.953 -5.210 1.00 89.81 120 GLN A N 1
ATOM 929 C CA . GLN A 1 120 ? -14.281 5.912 -6.302 1.00 89.81 120 GLN A CA 1
ATOM 930 C C . GLN A 1 120 ? -12.869 6.528 -6.235 1.00 89.81 120 GLN A C 1
ATOM 932 O O . GLN A 1 120 ? -12.093 6.429 -7.185 1.00 89.81 120 GLN A O 1
ATOM 937 N N . TYR A 1 121 ? -12.495 7.083 -5.080 1.00 93.06 121 TYR A N 1
ATOM 938 C CA . TYR A 1 121 ? -11.183 7.682 -4.827 1.00 93.06 121 TYR A CA 1
ATOM 939 C C . TYR A 1 121 ? -10.492 7.054 -3.619 1.00 93.06 121 TYR A C 1
ATOM 941 O O . TYR A 1 121 ? -10.958 7.188 -2.487 1.00 93.06 121 TYR A O 1
ATOM 949 N N . LEU A 1 122 ? -9.335 6.431 -3.838 1.00 93.19 122 LEU A N 1
ATOM 950 C CA . LEU A 1 122 ? -8.522 5.827 -2.788 1.00 93.19 122 LEU A CA 1
ATOM 951 C C . LEU A 1 122 ? -7.138 6.482 -2.707 1.00 93.19 122 LEU A C 1
ATOM 953 O O . LEU A 1 122 ? -6.367 6.477 -3.665 1.00 93.19 122 LEU A O 1
ATOM 957 N N . SER A 1 123 ? -6.795 6.987 -1.522 1.00 95.81 123 SER A N 1
ATOM 958 C CA . SER A 1 123 ? -5.455 7.459 -1.180 1.00 95.81 123 SER A CA 1
ATOM 959 C C . SER A 1 123 ? -4.922 6.767 0.068 1.00 95.81 123 SER A C 1
ATOM 961 O O . SER A 1 123 ? -5.580 6.760 1.110 1.00 95.81 123 SER A O 1
ATOM 963 N N . TYR A 1 124 ? -3.709 6.207 0.019 1.00 94.88 124 TYR A N 1
ATOM 964 C CA . TYR A 1 124 ? -3.143 5.616 1.230 1.00 94.88 124 TYR A CA 1
ATOM 965 C C . TYR A 1 124 ? -1.631 5.654 1.408 1.00 94.88 124 TYR A C 1
ATOM 967 O O . TYR A 1 124 ? -0.825 5.718 0.477 1.00 94.88 124 TYR A O 1
ATOM 975 N N . LYS A 1 125 ? -1.235 5.524 2.680 1.00 96.31 125 LYS A N 1
ATOM 976 C CA . LYS A 1 125 ? 0.150 5.327 3.103 1.00 96.31 125 LYS A CA 1
ATOM 977 C C . LYS A 1 125 ? 0.298 4.116 4.020 1.00 96.31 125 LYS A C 1
ATOM 979 O O . LYS A 1 125 ? -0.227 4.106 5.133 1.00 96.31 125 LYS A O 1
ATOM 984 N N . LEU A 1 126 ? 1.115 3.151 3.602 1.00 93.62 126 LEU A N 1
ATOM 985 C CA . LEU A 1 126 ? 1.441 1.954 4.379 1.00 93.62 126 LEU A CA 1
ATOM 986 C C . LEU A 1 126 ? 2.906 1.936 4.805 1.00 93.62 126 LEU A C 1
ATOM 988 O O . LEU A 1 126 ? 3.814 2.217 4.021 1.00 93.62 126 LEU A O 1
ATOM 992 N N . THR A 1 127 ? 3.139 1.566 6.061 1.00 94.62 127 THR A N 1
ATOM 993 C CA . THR A 1 127 ? 4.455 1.152 6.558 1.00 94.62 127 THR A CA 1
ATOM 994 C C . THR A 1 127 ? 4.327 -0.211 7.216 1.00 94.62 127 THR A C 1
ATOM 996 O O . THR A 1 127 ? 3.620 -0.331 8.216 1.00 94.62 127 THR A O 1
ATOM 999 N N . SER A 1 128 ? 5.016 -1.221 6.687 1.00 90.12 128 SER A N 1
ATOM 1000 C CA . SER A 1 128 ? 4.940 -2.581 7.225 1.00 90.12 128 SER A CA 1
ATOM 1001 C C . SER A 1 128 ? 6.308 -3.234 7.413 1.00 90.12 128 SER A C 1
ATOM 1003 O O . SER A 1 128 ? 7.260 -2.980 6.670 1.00 90.12 128 SER A O 1
ATOM 1005 N N . LYS A 1 129 ? 6.403 -4.090 8.434 1.00 88.56 129 LYS A N 1
ATOM 1006 C CA . LYS A 1 129 ? 7.490 -5.072 8.607 1.00 88.56 129 LYS A CA 1
ATOM 1007 C C . LYS A 1 129 ? 7.034 -6.509 8.317 1.00 88.56 129 LYS A C 1
ATOM 1009 O O . LYS A 1 129 ? 7.727 -7.442 8.703 1.00 88.56 129 LYS A O 1
ATOM 1014 N N . SER A 1 130 ? 5.865 -6.659 7.708 1.00 89.06 130 SER A N 1
ATOM 1015 C CA . SER A 1 130 ? 5.224 -7.934 7.392 1.00 89.06 130 SER A CA 1
ATOM 1016 C C . SER A 1 130 ? 4.521 -7.846 6.038 1.00 89.06 130 SER A C 1
ATOM 1018 O O . SER A 1 130 ? 4.379 -6.731 5.518 1.00 89.06 130 SER A O 1
ATOM 1020 N N . PRO A 1 131 ? 4.102 -8.983 5.455 1.00 88.19 131 PRO A N 1
ATOM 1021 C CA . PRO A 1 131 ? 3.470 -9.006 4.143 1.00 88.19 131 PRO A CA 1
ATOM 1022 C C . PRO A 1 131 ? 2.297 -8.031 4.012 1.00 88.19 131 PRO A C 1
ATOM 1024 O O . PRO A 1 131 ? 1.553 -7.793 4.968 1.00 88.19 131 PRO A O 1
ATOM 1027 N N . ILE A 1 132 ? 2.164 -7.459 2.820 1.00 92.06 132 ILE A N 1
ATOM 1028 C CA . ILE A 1 132 ? 1.043 -6.602 2.437 1.00 92.06 132 ILE A CA 1
ATOM 1029 C C . ILE A 1 132 ? 0.350 -7.268 1.254 1.00 92.06 132 ILE A C 1
ATOM 1031 O O . ILE A 1 132 ? 0.992 -7.456 0.221 1.00 92.06 132 ILE A O 1
ATOM 1035 N N . ASN A 1 133 ? -0.942 -7.555 1.409 1.00 93.56 133 ASN A N 1
ATOM 1036 C CA . ASN A 1 133 ? -1.818 -7.999 0.333 1.00 93.56 133 ASN A CA 1
ATOM 1037 C C . ASN A 1 133 ? -2.954 -6.990 0.170 1.00 93.56 133 ASN A C 1
ATOM 1039 O O . ASN A 1 133 ? -3.649 -6.646 1.128 1.00 93.56 133 ASN A O 1
ATOM 1043 N N . MET A 1 134 ? -3.124 -6.498 -1.048 1.00 91.75 134 MET A N 1
ATOM 1044 C CA . MET A 1 134 ? -4.105 -5.468 -1.365 1.00 91.75 134 MET A CA 1
ATOM 1045 C C . MET A 1 134 ? -4.809 -5.816 -2.671 1.00 91.75 134 MET A C 1
ATOM 1047 O O . MET A 1 134 ? -4.150 -6.086 -3.680 1.00 91.75 134 MET A O 1
ATOM 1051 N N . VAL A 1 135 ? -6.136 -5.742 -2.646 1.00 90.44 135 VAL A N 1
ATOM 1052 C CA . VAL A 1 135 ? -6.990 -5.872 -3.827 1.00 90.44 135 VAL A CA 1
ATOM 1053 C C . VAL A 1 135 ? -7.907 -4.659 -3.894 1.00 90.44 135 VAL A C 1
ATOM 1055 O O . VAL A 1 135 ? -8.563 -4.308 -2.911 1.00 90.44 135 VAL A O 1
ATOM 1058 N N . SER A 1 136 ? -7.934 -3.992 -5.044 1.00 87.19 136 SER A N 1
ATOM 1059 C CA . SER A 1 136 ? -8.684 -2.747 -5.201 1.00 87.19 136 SER A CA 1
ATOM 1060 C C . SER A 1 136 ? -9.346 -2.643 -6.572 1.00 87.19 136 SER A C 1
ATOM 1062 O O . SER A 1 136 ? -8.664 -2.768 -7.593 1.00 87.19 136 SER A O 1
ATOM 1064 N N . ILE A 1 137 ? -10.645 -2.342 -6.577 1.00 89.56 137 ILE A N 1
ATOM 1065 C CA . ILE A 1 137 ? -11.408 -1.935 -7.763 1.00 89.56 137 ILE A CA 1
ATOM 1066 C C . ILE A 1 137 ? -11.782 -0.470 -7.550 1.00 89.56 137 ILE A C 1
ATOM 1068 O O . ILE A 1 137 ? -12.562 -0.165 -6.644 1.00 89.56 137 ILE A O 1
ATOM 1072 N N . VAL A 1 138 ? -11.134 0.443 -8.280 1.00 86.69 138 VAL A N 1
ATOM 1073 C CA . VAL A 1 138 ? -11.188 1.880 -7.957 1.00 86.69 138 VAL A CA 1
ATOM 1074 C C . VAL A 1 138 ? -11.228 2.749 -9.210 1.00 86.69 138 VAL A C 1
ATOM 1076 O O . VAL A 1 138 ? -10.679 2.362 -10.228 1.00 86.69 138 VAL A O 1
ATOM 1079 N N . GLN A 1 139 ? -11.816 3.945 -9.176 1.00 89.94 139 GLN A N 1
ATOM 1080 C CA . GLN A 1 139 ? -11.657 4.883 -10.297 1.00 89.94 139 GLN A CA 1
ATOM 1081 C C . GLN A 1 139 ? -10.280 5.574 -10.255 1.00 89.94 139 GLN A C 1
ATOM 1083 O O . GLN A 1 139 ? -9.520 5.521 -11.220 1.00 89.94 139 GLN A O 1
ATOM 1088 N N . TYR A 1 140 ? -9.916 6.149 -9.107 1.00 93.00 140 TYR A N 1
ATOM 1089 C CA . TYR A 1 140 ? -8.631 6.809 -8.872 1.00 93.00 140 TYR A CA 1
ATOM 1090 C C . TYR A 1 140 ? -7.911 6.233 -7.654 1.00 93.00 140 TYR A C 1
ATOM 1092 O O . TYR A 1 140 ? -8.389 6.348 -6.525 1.00 93.00 140 TYR A O 1
ATOM 1100 N N . LEU A 1 141 ? -6.719 5.677 -7.864 1.00 93.31 141 LEU A N 1
ATOM 1101 C CA . LEU A 1 141 ? -5.882 5.121 -6.807 1.00 93.31 141 LEU A CA 1
ATOM 1102 C C . LEU A 1 141 ? -4.530 5.838 -6.730 1.00 93.31 141 LEU A C 1
ATOM 1104 O O . LEU A 1 141 ? -3.753 5.847 -7.683 1.00 93.31 141 LEU A O 1
ATOM 1108 N N . SER A 1 142 ? -4.217 6.378 -5.552 1.00 96.00 142 SER A N 1
ATOM 1109 C CA . SER A 1 142 ? -2.900 6.910 -5.210 1.00 96.00 142 SER A CA 1
ATOM 1110 C C . SER A 1 142 ? -2.341 6.247 -3.958 1.00 96.00 142 SER A C 1
ATOM 1112 O O . SER A 1 142 ? -2.995 6.222 -2.914 1.00 96.00 142 SER A O 1
ATOM 1114 N N . TYR A 1 143 ? -1.110 5.731 -4.006 1.00 95.31 143 TYR A N 1
ATOM 1115 C CA . TYR A 1 143 ? -0.520 5.166 -2.794 1.00 95.31 143 TYR A CA 1
ATOM 1116 C C . TYR A 1 143 ? 0.985 5.287 -2.611 1.00 95.31 143 TYR A C 1
ATOM 1118 O O . TYR A 1 143 ? 1.792 5.358 -3.540 1.00 95.31 143 TYR A O 1
ATOM 1126 N N . LYS A 1 144 ? 1.382 5.218 -1.336 1.00 96.81 144 LYS A N 1
ATOM 1127 C CA . LYS A 1 144 ? 2.775 5.101 -0.908 1.00 96.81 144 LYS A CA 1
ATOM 1128 C C . LYS A 1 144 ? 2.970 3.927 0.044 1.00 96.81 144 LYS A C 1
ATOM 1130 O O . LYS A 1 144 ? 2.398 3.907 1.133 1.00 96.81 144 LYS A O 1
ATOM 1135 N N . VAL A 1 145 ? 3.862 3.006 -0.312 1.00 94.69 145 VAL A N 1
ATOM 1136 C CA . VAL A 1 145 ? 4.200 1.841 0.519 1.00 94.69 145 VAL A CA 1
ATOM 1137 C C . VAL A 1 145 ? 5.687 1.825 0.849 1.00 94.69 145 VAL A C 1
ATOM 1139 O O . VAL A 1 145 ? 6.538 1.930 -0.035 1.00 94.69 145 VAL A O 1
ATOM 1142 N N . THR A 1 146 ? 5.994 1.636 2.130 1.00 95.50 146 THR A N 1
ATOM 1143 C CA . THR A 1 146 ? 7.329 1.261 2.600 1.00 95.50 146 THR A CA 1
ATOM 1144 C C . THR A 1 146 ? 7.242 -0.090 3.304 1.00 95.50 146 THR A C 1
ATOM 1146 O O . THR A 1 146 ? 6.555 -0.200 4.321 1.00 95.50 146 THR A O 1
ATOM 1149 N N . SER A 1 147 ? 7.956 -1.100 2.804 1.00 90.88 147 SER A N 1
ATOM 1150 C CA . SER A 1 147 ? 7.930 -2.451 3.378 1.00 90.88 147 SER A CA 1
ATOM 1151 C C . SER A 1 147 ? 9.324 -3.044 3.593 1.00 90.88 147 SER A C 1
ATOM 1153 O O . SER A 1 147 ? 10.272 -2.760 2.856 1.00 90.88 147 SER A O 1
ATOM 1155 N N . LYS A 1 148 ? 9.449 -3.886 4.622 1.00 89.44 148 LYS A N 1
ATOM 1156 C CA . LYS A 1 148 ? 10.582 -4.812 4.816 1.00 89.44 148 LYS A CA 1
ATOM 1157 C C . LYS A 1 148 ? 10.201 -6.274 4.545 1.00 89.44 148 LYS A C 1
ATOM 1159 O O . LYS A 1 148 ? 10.930 -7.166 4.959 1.00 89.44 148 LYS A O 1
ATOM 1164 N N . SER A 1 149 ? 9.048 -6.491 3.927 1.00 89.94 149 SER A N 1
ATOM 1165 C CA . SER A 1 149 ? 8.462 -7.802 3.647 1.00 89.94 149 SER A CA 1
ATOM 1166 C C . SER A 1 149 ? 7.768 -7.788 2.287 1.00 89.94 149 SER A C 1
ATOM 1168 O O . SER A 1 149 ? 7.575 -6.695 1.737 1.00 89.94 149 SER A O 1
ATOM 1170 N N . PRO A 1 150 ? 7.411 -8.962 1.736 1.00 88.94 150 PRO A N 1
ATOM 1171 C CA . PRO A 1 150 ? 6.788 -9.055 0.423 1.00 88.94 150 PRO A CA 1
ATOM 1172 C C . PRO A 1 150 ? 5.562 -8.152 0.271 1.00 88.94 150 PRO A C 1
ATOM 1174 O O . PRO A 1 150 ? 4.808 -7.933 1.224 1.00 88.94 150 PRO A O 1
ATOM 1177 N N . ILE A 1 151 ? 5.391 -7.618 -0.933 1.00 93.19 151 ILE A N 1
ATOM 1178 C CA . ILE A 1 151 ? 4.230 -6.816 -1.313 1.00 93.19 151 ILE A CA 1
ATOM 1179 C C . ILE A 1 151 ? 3.572 -7.497 -2.508 1.00 93.19 151 ILE A C 1
ATOM 1181 O O . ILE A 1 151 ? 4.227 -7.653 -3.538 1.00 93.19 151 ILE A O 1
ATOM 1185 N N . ASN A 1 152 ? 2.289 -7.829 -2.371 1.00 94.44 152 ASN A N 1
ATOM 1186 C CA . ASN A 1 152 ? 1.443 -8.298 -3.461 1.00 94.44 152 ASN A CA 1
ATOM 1187 C C . ASN A 1 152 ? 0.276 -7.323 -3.646 1.00 94.44 152 ASN A C 1
ATOM 1189 O O . ASN A 1 152 ? -0.463 -7.038 -2.699 1.00 94.44 152 ASN A O 1
ATOM 1193 N N . MET A 1 153 ? 0.118 -6.799 -4.858 1.00 92.31 153 MET A N 1
ATOM 1194 C CA . MET A 1 153 ? -0.968 -5.880 -5.192 1.00 92.31 153 MET A CA 1
ATOM 1195 C C . MET A 1 153 ? -1.617 -6.276 -6.511 1.00 92.31 153 MET A C 1
ATOM 1197 O O . MET A 1 153 ? -0.923 -6.449 -7.514 1.00 92.31 153 MET A O 1
ATOM 1201 N N . ALA A 1 154 ? -2.945 -6.340 -6.502 1.00 91.12 154 ALA A N 1
ATOM 1202 C CA . ALA A 1 154 ? -3.766 -6.467 -7.695 1.00 91.12 154 ALA A CA 1
ATOM 1203 C C . ALA A 1 154 ? -4.744 -5.289 -7.774 1.00 91.12 154 ALA A C 1
ATOM 1205 O O . ALA A 1 154 ? -5.402 -4.951 -6.786 1.00 91.12 154 ALA A O 1
ATOM 1206 N N . SER A 1 155 ? -4.828 -4.648 -8.939 1.00 88.62 155 SER A N 1
ATOM 1207 C CA . SER A 1 155 ? -5.665 -3.461 -9.112 1.00 88.62 155 SER A CA 1
ATOM 1208 C C . SER A 1 155 ? -6.333 -3.404 -10.485 1.00 88.62 155 SER A C 1
ATOM 1210 O O . SER A 1 155 ? -5.648 -3.516 -11.504 1.00 88.62 155 SER A O 1
ATOM 1212 N N . ILE A 1 156 ? -7.640 -3.139 -10.493 1.00 90.38 156 ILE A N 1
ATOM 1213 C CA . ILE A 1 156 ? -8.418 -2.783 -11.687 1.00 90.38 156 ILE A CA 1
ATOM 1214 C C . ILE A 1 156 ? -8.892 -1.343 -11.491 1.00 90.38 156 ILE A C 1
ATOM 1216 O O . ILE A 1 156 ? -9.689 -1.080 -10.588 1.00 90.38 156 ILE A O 1
ATOM 1220 N N . VAL A 1 157 ? -8.310 -0.397 -12.236 1.00 87.69 157 VAL A N 1
ATOM 1221 C CA . VAL A 1 157 ? -8.447 1.043 -11.939 1.00 87.69 157 VAL A CA 1
ATOM 1222 C C . VAL A 1 157 ? -8.434 1.905 -13.198 1.00 87.69 157 VAL A C 1
ATOM 1224 O O . VAL A 1 157 ? -7.740 1.582 -14.148 1.00 87.69 157 VAL A O 1
ATOM 1227 N N . GLN A 1 158 ? -9.129 3.042 -13.225 1.00 90.56 158 GLN A N 1
ATOM 1228 C CA . GLN A 1 158 ? -8.979 3.984 -14.342 1.00 90.56 158 GLN A CA 1
ATOM 1229 C C . GLN A 1 158 ? -7.619 4.706 -14.280 1.00 90.56 158 GLN A C 1
ATOM 1231 O O . GLN A 1 158 ? -6.835 4.653 -15.227 1.00 90.56 158 GLN A O 1
ATOM 1236 N N . TYR A 1 159 ? -7.294 5.310 -13.134 1.00 93.50 159 TYR A N 1
ATOM 1237 C CA . TYR A 1 159 ? -6.037 6.023 -12.899 1.00 93.50 159 TYR A CA 1
ATOM 1238 C C . TYR A 1 159 ? -5.297 5.484 -11.678 1.00 93.50 159 TYR A C 1
ATOM 1240 O O . TYR A 1 159 ? -5.789 5.569 -10.553 1.00 93.50 159 TYR A O 1
ATOM 1248 N N . LEU A 1 160 ? -4.073 4.999 -11.881 1.00 94.38 160 LEU A N 1
ATOM 1249 C CA . LEU A 1 160 ? -3.217 4.483 -10.822 1.00 94.38 160 LEU A CA 1
ATOM 1250 C C . LEU A 1 160 ? -1.892 5.249 -10.747 1.00 94.38 160 LEU A C 1
ATOM 1252 O O . LEU A 1 160 ? -1.115 5.288 -11.701 1.00 94.38 160 LEU A O 1
ATOM 1256 N N . SER A 1 161 ? -1.605 5.807 -9.570 1.00 96.50 161 SER A N 1
ATOM 1257 C CA . SER A 1 161 ? -0.317 6.408 -9.231 1.00 96.50 161 SER A CA 1
ATOM 1258 C C . SER A 1 161 ? 0.272 5.793 -7.966 1.00 96.50 161 SER A C 1
ATOM 1260 O O . SER A 1 161 ? -0.386 5.747 -6.925 1.00 96.50 161 SER A O 1
ATOM 1262 N N . TYR A 1 162 ? 1.530 5.344 -8.001 1.00 96.19 162 TYR A N 1
ATOM 1263 C CA . TYR A 1 162 ? 2.149 4.835 -6.779 1.00 96.19 162 TYR A CA 1
ATOM 1264 C C . TYR A 1 162 ? 3.647 5.027 -6.601 1.00 96.19 162 TYR A C 1
ATOM 1266 O O . TYR A 1 162 ? 4.449 5.112 -7.532 1.00 96.19 162 TYR A O 1
ATOM 1274 N N . LYS A 1 163 ? 4.049 5.002 -5.325 1.00 97.50 163 LYS A N 1
ATOM 1275 C CA . LYS A 1 163 ? 5.446 4.951 -4.897 1.00 97.50 163 LYS A CA 1
ATOM 1276 C C . LYS A 1 163 ? 5.690 3.807 -3.919 1.00 97.50 163 LYS A C 1
ATOM 1278 O O . LYS A 1 163 ? 5.158 3.810 -2.809 1.00 97.50 163 LYS A O 1
ATOM 1283 N N . VAL A 1 164 ? 6.579 2.886 -4.284 1.00 95.62 164 VAL A N 1
ATOM 1284 C CA . VAL A 1 164 ? 6.966 1.751 -3.432 1.00 95.62 164 VAL A CA 1
ATOM 1285 C C . VAL A 1 164 ? 8.450 1.808 -3.089 1.00 95.62 164 VAL A C 1
ATOM 1287 O O . VAL A 1 164 ? 9.309 2.079 -3.929 1.00 95.62 164 VAL A O 1
ATOM 1290 N N . THR A 1 165 ? 8.766 1.552 -1.824 1.00 96.50 165 THR A N 1
ATOM 1291 C CA . THR A 1 165 ? 10.127 1.291 -1.355 1.00 96.50 165 THR A CA 1
ATOM 1292 C C . THR A 1 165 ? 10.141 -0.017 -0.577 1.00 96.50 165 THR A C 1
ATOM 1294 O O . THR A 1 165 ? 9.485 -0.116 0.460 1.00 96.50 165 THR A O 1
ATOM 1297 N N . SER A 1 166 ? 10.886 -1.011 -1.061 1.00 92.31 166 SER A N 1
ATOM 1298 C CA . SER A 1 166 ? 10.921 -2.345 -0.452 1.00 92.31 166 SER A CA 1
ATOM 1299 C C . SER A 1 166 ? 12.340 -2.871 -0.236 1.00 92.31 166 SER A C 1
ATOM 1301 O O . SER A 1 166 ? 13.269 -2.560 -0.984 1.00 92.31 166 SER A O 1
ATOM 1303 N N . LYS A 1 167 ? 12.504 -3.688 0.807 1.00 90.75 167 LYS A N 1
ATOM 1304 C CA . LYS A 1 167 ? 13.679 -4.558 1.011 1.00 90.75 167 LYS A CA 1
ATOM 1305 C C . LYS A 1 167 ? 13.366 -6.039 0.754 1.00 90.75 167 LYS A C 1
ATOM 1307 O O . LYS A 1 167 ? 14.134 -6.893 1.176 1.00 90.75 167 LYS A O 1
ATOM 1312 N N . SER A 1 168 ? 12.220 -6.317 0.146 1.00 91.75 168 SER A N 1
ATOM 1313 C CA . SER A 1 168 ? 11.689 -7.655 -0.109 1.00 91.75 168 SER A CA 1
ATOM 1314 C C . SER A 1 168 ? 10.975 -7.686 -1.460 1.00 91.75 168 SER A C 1
ATOM 1316 O O . SER A 1 168 ? 10.730 -6.608 -2.018 1.00 91.75 168 SER A O 1
ATOM 1318 N N . PRO A 1 169 ? 10.652 -8.879 -1.990 1.00 91.94 169 PRO A N 1
ATOM 1319 C CA . PRO A 1 169 ? 10.027 -9.015 -3.299 1.00 91.94 169 PRO A CA 1
ATOM 1320 C C . PRO A 1 169 ? 8.764 -8.166 -3.471 1.00 91.94 169 PRO A C 1
ATOM 1322 O O . PRO A 1 169 ? 8.011 -7.938 -2.518 1.00 91.94 169 PRO A O 1
ATOM 1325 N N . ILE A 1 170 ? 8.560 -7.689 -4.695 1.00 95.50 170 ILE A N 1
ATOM 1326 C CA . ILE A 1 170 ? 7.391 -6.911 -5.104 1.00 95.50 170 ILE A CA 1
ATOM 1327 C C . ILE A 1 170 ? 6.740 -7.638 -6.280 1.00 95.50 170 ILE A C 1
ATOM 1329 O O . ILE A 1 170 ? 7.406 -7.819 -7.298 1.00 95.50 170 ILE A O 1
ATOM 1333 N N . ASN A 1 171 ? 5.458 -7.981 -6.148 1.00 96.12 171 ASN A N 1
ATOM 1334 C CA . ASN A 1 171 ? 4.635 -8.528 -7.224 1.00 96.12 171 ASN A CA 1
ATOM 1335 C C . ASN A 1 171 ? 3.411 -7.632 -7.441 1.00 96.12 171 ASN A C 1
ATOM 1337 O O . ASN A 1 171 ? 2.566 -7.498 -6.551 1.00 96.12 171 ASN A O 1
ATOM 1341 N N . MET A 1 172 ? 3.321 -7.021 -8.620 1.00 94.56 172 MET A N 1
ATOM 1342 C CA . MET A 1 172 ? 2.223 -6.121 -8.985 1.00 94.56 172 MET A CA 1
ATOM 1343 C C . MET A 1 172 ? 1.546 -6.591 -10.270 1.00 94.56 172 MET A C 1
ATOM 1345 O O . MET A 1 172 ? 2.216 -6.814 -11.275 1.00 94.56 172 MET A O 1
ATOM 1349 N N . ALA A 1 173 ? 0.219 -6.673 -10.243 1.00 93.56 173 ALA A N 1
ATOM 1350 C CA . ALA A 1 173 ? -0.612 -6.915 -11.414 1.00 93.56 173 ALA A CA 1
ATOM 1351 C C . ALA A 1 173 ? -1.635 -5.783 -11.559 1.00 93.56 173 ALA A C 1
ATOM 1353 O O . ALA A 1 173 ? -2.305 -5.414 -10.590 1.00 93.56 173 ALA A O 1
ATOM 1354 N N . SER A 1 174 ? -1.744 -5.213 -12.758 1.00 90.81 174 SER A N 1
ATOM 1355 C CA . SER A 1 174 ? -2.629 -4.071 -13.002 1.00 90.81 174 SER A CA 1
ATOM 1356 C C . SER A 1 174 ? -3.306 -4.124 -14.367 1.00 90.81 174 SER A C 1
ATOM 1358 O O . SER A 1 174 ? -2.661 -4.398 -15.377 1.00 90.81 174 SER A O 1
ATOM 1360 N N . ILE A 1 175 ? -4.602 -3.816 -14.377 1.00 92.31 175 ILE A N 1
ATOM 1361 C CA . ILE A 1 175 ? -5.385 -3.543 -15.585 1.00 92.31 175 ILE A CA 1
ATOM 1362 C C . ILE A 1 175 ? -5.931 -2.128 -15.417 1.00 92.31 175 ILE A C 1
ATOM 1364 O O . ILE A 1 175 ? -6.808 -1.911 -14.576 1.00 92.31 175 ILE A O 1
ATOM 1368 N N . VAL A 1 176 ? -5.346 -1.152 -16.118 1.00 90.19 176 VAL A N 1
ATOM 1369 C CA . VAL A 1 176 ? -5.679 0.265 -15.903 1.00 90.19 176 VAL A CA 1
ATOM 1370 C C . VAL A 1 176 ? -5.614 1.123 -17.159 1.00 90.19 176 VAL A C 1
ATOM 1372 O O . VAL A 1 176 ? -4.865 0.824 -18.075 1.00 90.19 176 VAL A O 1
ATOM 1375 N N . GLN A 1 177 ? -6.340 2.240 -17.206 1.00 91.44 177 GLN A N 1
ATOM 1376 C CA . GLN A 1 177 ? -6.223 3.164 -18.340 1.00 91.44 177 GLN A CA 1
ATOM 1377 C C . GLN A 1 177 ? -4.894 3.936 -18.276 1.00 91.44 177 GLN A C 1
ATOM 1379 O O . GLN A 1 177 ? -4.111 3.924 -19.224 1.00 91.44 177 GLN A O 1
ATOM 1384 N N . TYR A 1 178 ? -4.593 4.535 -17.122 1.00 94.50 178 TYR A N 1
ATOM 1385 C CA . TYR A 1 178 ? -3.368 5.300 -16.894 1.00 94.50 178 TYR A CA 1
ATOM 1386 C C . TYR A 1 178 ? -2.609 4.772 -15.680 1.00 94.50 178 TYR A C 1
ATOM 1388 O O . TYR A 1 178 ? -3.134 4.748 -14.565 1.00 94.50 178 TYR A O 1
ATOM 1396 N N . LEU A 1 179 ? -1.343 4.414 -15.885 1.00 95.44 179 LEU A N 1
ATOM 1397 C CA . LEU A 1 179 ? -0.444 3.939 -14.843 1.00 95.44 179 LEU A CA 1
ATOM 1398 C C . LEU A 1 179 ? 0.809 4.806 -14.750 1.00 95.44 179 LEU A C 1
ATOM 1400 O O . LEU A 1 179 ? 1.578 4.917 -15.704 1.00 95.44 179 LEU A O 1
ATOM 1404 N N . SER A 1 180 ? 1.058 5.362 -13.566 1.00 97.06 180 SER A N 1
ATOM 1405 C CA . SER A 1 180 ? 2.316 6.020 -13.223 1.00 97.06 180 SER A CA 1
ATOM 1406 C C . SER A 1 180 ? 2.921 5.435 -11.955 1.00 97.06 180 SER A C 1
ATOM 1408 O O . SER A 1 180 ? 2.266 5.384 -10.912 1.00 97.06 180 SER A O 1
ATOM 1410 N N . TYR A 1 181 ? 4.188 5.015 -11.988 1.00 96.94 181 TYR A N 1
ATOM 1411 C CA . TYR A 1 181 ? 4.822 4.548 -10.757 1.00 96.94 181 TYR A CA 1
ATOM 1412 C C . TYR A 1 181 ? 6.312 4.795 -10.588 1.00 96.94 181 TYR A C 1
ATOM 1414 O O . TYR A 1 181 ? 7.107 4.891 -11.523 1.00 96.94 181 TYR A O 1
ATOM 1422 N N . LYS A 1 182 ? 6.715 4.809 -9.314 1.00 97.81 182 LYS A N 1
ATOM 1423 C CA . LYS A 1 182 ? 8.112 4.803 -8.890 1.00 97.81 182 LYS A CA 1
ATOM 1424 C C . LYS A 1 182 ? 8.388 3.678 -7.901 1.00 97.81 182 LYS A C 1
ATOM 1426 O O . LYS A 1 182 ? 7.821 3.657 -6.808 1.00 97.81 182 LYS A O 1
ATOM 1431 N N . VAL A 1 183 ? 9.342 2.811 -8.228 1.00 96.31 183 VAL A N 1
ATOM 1432 C CA . VAL A 1 183 ? 9.778 1.724 -7.341 1.00 96.31 183 VAL A CA 1
ATOM 1433 C C . VAL A 1 183 ? 11.262 1.808 -7.030 1.00 96.31 183 VAL A C 1
ATOM 1435 O O . VAL A 1 183 ? 12.103 2.061 -7.891 1.00 96.31 183 VAL A O 1
ATOM 1438 N N . THR A 1 184 ? 11.587 1.592 -5.760 1.00 96.88 184 THR A N 1
ATOM 1439 C CA . THR A 1 184 ? 12.954 1.379 -5.292 1.00 96.88 184 THR A CA 1
ATOM 1440 C C . THR A 1 184 ? 13.004 0.086 -4.491 1.00 96.88 184 THR A C 1
ATOM 1442 O O . THR A 1 184 ? 12.319 -0.024 -3.473 1.00 96.88 184 THR A O 1
ATOM 1445 N N . SER A 1 185 ? 13.804 -0.882 -4.936 1.00 93.00 185 SER A N 1
ATOM 1446 C CA . SER A 1 185 ? 13.891 -2.198 -4.298 1.00 93.00 185 SER A CA 1
ATOM 1447 C C . SER A 1 185 ? 15.332 -2.659 -4.084 1.00 93.00 185 SER A C 1
ATOM 1449 O O . SER A 1 185 ? 16.242 -2.315 -4.840 1.00 93.00 185 SER A O 1
ATOM 1451 N N . LYS A 1 186 ? 15.539 -3.457 -3.034 1.00 91.56 186 LYS A N 1
ATOM 1452 C CA . LYS A 1 186 ? 16.753 -4.269 -2.829 1.00 91.56 186 LYS A CA 1
ATOM 1453 C C . LYS A 1 186 ? 16.505 -5.766 -3.072 1.00 91.56 186 LYS A C 1
ATOM 1455 O O . LYS A 1 186 ? 17.309 -6.582 -2.642 1.00 91.56 186 LYS A O 1
ATOM 1460 N N . SER A 1 187 ? 15.369 -6.100 -3.669 1.00 92.94 187 SER A N 1
ATOM 1461 C CA . SER A 1 187 ? 14.887 -7.463 -3.893 1.00 92.94 187 SER A CA 1
ATOM 1462 C C . SER A 1 187 ? 14.160 -7.543 -5.235 1.00 92.94 187 SER A C 1
ATOM 1464 O O . SER A 1 187 ? 13.859 -6.484 -5.800 1.00 92.94 187 SER A O 1
ATOM 1466 N N . PRO A 1 188 ? 13.880 -8.757 -5.743 1.00 93.25 188 PRO A N 1
ATOM 1467 C CA . PRO A 1 188 ? 13.251 -8.937 -7.044 1.00 93.25 188 PRO A CA 1
ATOM 1468 C C . PRO A 1 188 ? 11.960 -8.136 -7.220 1.00 93.25 188 PRO A C 1
ATOM 1470 O O . PRO A 1 188 ? 11.193 -7.940 -6.270 1.00 93.25 188 PRO A O 1
ATOM 1473 N N . ILE A 1 189 ? 11.744 -7.665 -8.443 1.00 96.25 189 ILE A N 1
ATOM 1474 C CA . ILE A 1 189 ? 10.535 -6.956 -8.854 1.00 96.25 189 ILE A CA 1
ATOM 1475 C C . ILE A 1 189 ? 9.922 -7.726 -10.016 1.00 96.25 189 ILE A C 1
ATOM 1477 O O . ILE A 1 189 ? 10.586 -7.885 -11.036 1.00 96.25 189 ILE A O 1
ATOM 1481 N N . ASN A 1 190 ? 8.659 -8.119 -9.874 1.00 97.12 190 ASN A N 1
ATOM 1482 C CA . ASN A 1 190 ? 7.841 -8.643 -10.958 1.00 97.12 190 ASN A CA 1
ATOM 1483 C C . ASN A 1 190 ? 6.635 -7.720 -11.153 1.00 97.12 190 ASN A C 1
ATOM 1485 O O . ASN A 1 190 ? 5.894 -7.469 -10.195 1.00 97.12 190 ASN A O 1
ATOM 1489 N N . MET A 1 191 ? 6.423 -7.210 -12.366 1.00 95.75 191 MET A N 1
ATOM 1490 C CA . MET A 1 191 ? 5.161 -6.540 -12.692 1.00 95.75 191 MET A CA 1
ATOM 1491 C C . MET A 1 191 ? 4.570 -6.999 -14.011 1.00 95.75 191 MET A C 1
ATOM 1493 O O . MET A 1 191 ? 5.277 -7.225 -14.992 1.00 95.75 191 MET A O 1
ATOM 1497 N N . VAL A 1 192 ? 3.244 -7.066 -14.010 1.00 95.38 192 VAL A N 1
ATOM 1498 C CA . VAL A 1 192 ? 2.419 -7.347 -15.177 1.00 95.38 192 VAL A CA 1
ATOM 1499 C C . VAL A 1 192 ? 1.398 -6.226 -15.323 1.00 95.38 192 VAL A C 1
ATOM 1501 O O . VAL A 1 192 ? 0.744 -5.829 -14.352 1.00 95.38 192 VAL A O 1
ATOM 1504 N N . SER A 1 193 ? 1.280 -5.684 -16.532 1.00 92.56 193 SER A N 1
ATOM 1505 C CA . SER A 1 193 ? 0.376 -4.567 -16.808 1.00 92.56 193 SER A CA 1
ATOM 1506 C C . SER A 1 193 ? -0.309 -4.693 -18.166 1.00 92.56 193 SER A C 1
ATOM 1508 O O . SER A 1 193 ? 0.330 -5.003 -19.167 1.00 92.56 193 SER A O 1
ATOM 1510 N N . ILE A 1 194 ? -1.612 -4.427 -18.195 1.00 93.62 194 ILE A N 1
ATOM 1511 C CA . ILE A 1 194 ? -2.390 -4.236 -19.424 1.00 93.62 194 ILE A CA 1
ATOM 1512 C C . ILE A 1 194 ? -2.990 -2.842 -19.322 1.00 93.62 194 ILE A C 1
ATOM 1514 O O . ILE A 1 194 ? -3.880 -2.623 -18.496 1.00 93.62 194 ILE A O 1
ATOM 1518 N N . VAL A 1 195 ? -2.433 -1.877 -20.059 1.00 91.50 195 VAL A N 1
ATOM 1519 C CA . VAL A 1 195 ? -2.771 -0.463 -19.847 1.00 91.50 195 VAL A CA 1
ATOM 1520 C C . VAL A 1 195 ? -2.790 0.367 -21.119 1.00 91.50 195 VAL A C 1
ATOM 1522 O O . VAL A 1 195 ? -2.180 -0.003 -22.109 1.00 91.50 195 VAL A O 1
ATOM 1525 N N . GLN A 1 196 ? -3.466 1.515 -21.120 1.00 91.75 196 GLN A N 1
ATOM 1526 C CA . GLN A 1 196 ? -3.413 2.416 -22.276 1.00 91.75 196 GLN A CA 1
ATOM 1527 C C . GLN A 1 196 ? -2.119 3.243 -22.253 1.00 91.75 196 GLN A C 1
ATOM 1529 O O . GLN A 1 196 ? -1.354 3.254 -23.219 1.00 91.75 196 GLN A O 1
ATOM 1534 N N . TYR A 1 197 ? -1.829 3.867 -21.110 1.00 95.00 197 TYR A N 1
ATOM 1535 C CA . TYR A 1 197 ? -0.641 4.688 -20.897 1.00 95.00 197 TYR A CA 1
ATOM 1536 C C . TYR A 1 197 ? 0.137 4.208 -19.675 1.00 95.00 197 TYR A C 1
ATOM 1538 O O . TYR A 1 197 ? -0.389 4.187 -18.560 1.00 95.00 197 TYR A O 1
ATOM 1546 N N . LEU A 1 198 ? 1.413 3.881 -19.872 1.00 95.38 198 LEU A N 1
ATOM 1547 C CA . LEU A 1 198 ? 2.327 3.449 -18.823 1.00 95.38 198 LEU A CA 1
ATOM 1548 C C . LEU A 1 198 ? 3.531 4.382 -18.726 1.00 95.38 198 LEU A C 1
ATOM 1550 O O . LEU A 1 198 ? 4.303 4.520 -19.671 1.00 95.38 198 LEU A O 1
ATOM 1554 N N . SER A 1 199 ? 3.736 4.968 -17.548 1.00 96.88 199 SER A N 1
ATOM 1555 C CA . SER A 1 199 ? 4.955 5.692 -17.198 1.00 96.88 199 SER A CA 1
ATOM 1556 C C . SER A 1 199 ? 5.583 5.128 -15.931 1.00 96.88 199 SER A C 1
ATOM 1558 O O . SER A 1 199 ? 4.928 5.044 -14.891 1.00 96.88 199 SER A O 1
ATOM 1560 N N . TYR A 1 200 ? 6.868 4.766 -15.962 1.00 97.00 200 TYR A N 1
ATOM 1561 C CA . TYR A 1 200 ? 7.517 4.320 -14.732 1.00 97.00 200 TYR A CA 1
ATOM 1562 C C . TYR A 1 200 ? 8.994 4.630 -14.552 1.00 97.00 200 TYR A C 1
ATOM 1564 O O . TYR A 1 200 ? 9.789 4.757 -15.481 1.00 97.00 200 TYR A O 1
ATOM 1572 N N . LYS A 1 201 ? 9.388 4.662 -13.274 1.00 97.69 201 LYS A N 1
ATOM 1573 C CA . LYS A 1 201 ? 10.781 4.705 -12.838 1.00 97.69 201 LYS A CA 1
ATOM 1574 C C . LYS A 1 201 ? 11.087 3.590 -11.846 1.00 97.69 201 LYS A C 1
ATOM 1576 O O . LYS A 1 201 ? 10.538 3.569 -10.744 1.00 97.69 201 LYS A O 1
ATOM 1581 N N . VAL A 1 202 ? 12.038 2.724 -12.184 1.00 96.12 202 VAL A N 1
ATOM 1582 C CA . VAL A 1 202 ? 12.492 1.635 -11.308 1.00 96.12 202 VAL A CA 1
ATOM 1583 C C . VAL A 1 202 ? 13.972 1.786 -10.984 1.00 96.12 202 VAL A C 1
ATOM 1585 O O . VAL A 1 202 ? 14.801 2.070 -11.845 1.00 96.12 202 VAL A O 1
ATOM 1588 N N . THR A 1 203 ? 14.313 1.588 -9.715 1.00 96.62 203 THR A N 1
ATOM 1589 C CA . THR A 1 203 ? 15.694 1.445 -9.257 1.00 96.62 203 THR A CA 1
ATOM 1590 C C . THR A 1 203 ? 15.807 0.179 -8.422 1.00 96.62 203 THR A C 1
ATOM 1592 O O . THR A 1 203 ? 15.138 0.068 -7.393 1.00 96.62 203 THR A O 1
ATOM 1595 N N . SER A 1 204 ? 16.645 -0.766 -8.846 1.00 93.00 204 SER A N 1
ATOM 1596 C CA . SER A 1 204 ? 16.799 -2.058 -8.173 1.00 93.00 204 SER A CA 1
ATOM 1597 C C . SER A 1 204 ? 18.263 -2.449 -7.972 1.00 93.00 204 SER A C 1
ATOM 1599 O O . SER A 1 204 ? 19.143 -2.076 -8.746 1.00 93.00 204 SER A O 1
ATOM 1601 N N . LYS A 1 205 ? 18.524 -3.219 -6.912 1.00 92.00 205 LYS A N 1
ATOM 1602 C CA . LYS A 1 205 ? 19.782 -3.968 -6.717 1.00 92.00 205 LYS A CA 1
ATOM 1603 C C . LYS A 1 205 ? 19.613 -5.475 -6.957 1.00 92.00 205 LYS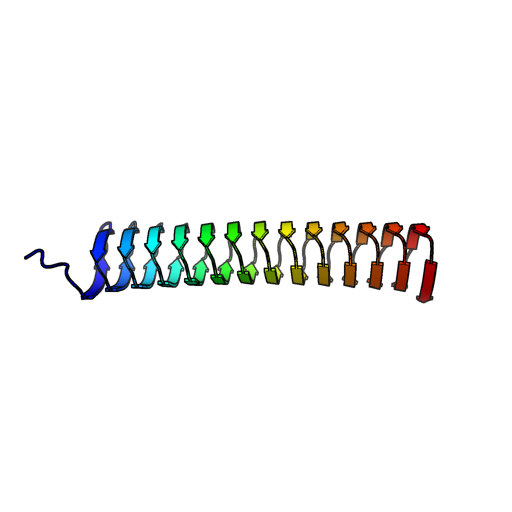 A C 1
ATOM 1605 O O . LYS A 1 205 ? 20.471 -6.248 -6.553 1.00 92.00 205 LYS A O 1
ATOM 1610 N N . SER A 1 206 ? 18.480 -5.872 -7.517 1.00 93.12 206 SER A N 1
ATOM 1611 C CA . SER A 1 206 ? 18.062 -7.259 -7.719 1.00 93.12 206 SER A CA 1
ATOM 1612 C C . SER A 1 206 ? 17.315 -7.383 -9.045 1.00 93.12 206 SER A C 1
ATOM 1614 O O . SER A 1 206 ? 16.953 -6.342 -9.609 1.00 93.12 206 SER A O 1
ATOM 1616 N N . PRO A 1 207 ? 17.072 -8.611 -9.536 1.00 93.38 207 PRO A N 1
ATOM 1617 C CA . PRO A 1 207 ? 16.432 -8.826 -10.826 1.00 93.38 207 PRO A CA 1
ATOM 1618 C C . PRO A 1 207 ? 15.108 -8.076 -10.994 1.00 93.38 207 PRO A C 1
ATOM 1620 O O . PRO A 1 207 ? 14.351 -7.891 -10.034 1.00 93.38 207 PRO A O 1
ATOM 1623 N N . ILE A 1 208 ? 14.850 -7.640 -12.223 1.00 95.69 208 ILE A N 1
ATOM 1624 C CA . ILE A 1 208 ? 13.604 -6.988 -12.623 1.00 95.69 208 ILE A CA 1
ATOM 1625 C C . ILE A 1 208 ? 13.004 -7.794 -13.771 1.00 95.69 208 ILE A C 1
ATOM 1627 O O . ILE A 1 208 ? 13.665 -7.948 -14.793 1.00 95.69 208 ILE A O 1
ATOM 1631 N N . ASN A 1 209 ? 11.756 -8.233 -13.619 1.00 96.81 209 ASN A N 1
ATOM 1632 C CA . ASN A 1 209 ? 10.965 -8.838 -14.684 1.00 96.81 209 ASN A CA 1
ATOM 1633 C C . ASN A 1 209 ? 9.709 -7.995 -14.925 1.00 96.81 209 ASN A C 1
ATOM 1635 O O . ASN A 1 209 ? 8.920 -7.806 -13.995 1.00 96.81 209 ASN A O 1
ATOM 1639 N N . MET A 1 210 ? 9.509 -7.504 -16.149 1.00 95.44 210 MET A N 1
ATOM 1640 C CA . MET A 1 210 ? 8.276 -6.802 -16.523 1.00 95.44 210 MET A CA 1
ATOM 1641 C C . MET A 1 210 ? 7.646 -7.387 -17.777 1.00 95.44 210 MET A C 1
ATOM 1643 O O . MET A 1 210 ? 8.330 -7.631 -18.767 1.00 95.44 210 MET A O 1
ATOM 1647 N N . ALA A 1 211 ? 6.325 -7.520 -17.743 1.00 94.81 211 ALA A N 1
ATOM 1648 C CA . ALA A 1 211 ? 5.506 -7.818 -18.907 1.00 94.81 211 ALA A CA 1
ATOM 1649 C C . ALA A 1 211 ? 4.432 -6.737 -19.070 1.00 94.81 211 ALA A C 1
ATOM 1651 O O . ALA A 1 211 ? 3.760 -6.364 -18.100 1.00 94.81 211 ALA A O 1
ATOM 1652 N N . SER A 1 212 ? 4.269 -6.214 -20.284 1.00 92.88 212 SER A N 1
ATOM 1653 C CA . SER A 1 212 ? 3.296 -5.150 -20.531 1.00 92.88 212 SER A CA 1
ATOM 1654 C C . SER A 1 212 ? 2.653 -5.207 -21.913 1.00 92.88 212 SER A C 1
ATOM 1656 O O . SER A 1 212 ? 3.359 -5.315 -22.913 1.00 92.88 212 SER A O 1
ATOM 1658 N N . ILE A 1 213 ? 1.335 -5.034 -21.974 1.00 93.56 213 ILE A N 1
ATOM 1659 C CA . ILE A 1 213 ? 0.584 -4.790 -23.215 1.00 93.56 213 ILE A CA 1
ATOM 1660 C C . ILE A 1 213 ? 0.048 -3.360 -23.135 1.00 93.56 213 ILE A C 1
ATOM 1662 O O . ILE A 1 213 ? -0.7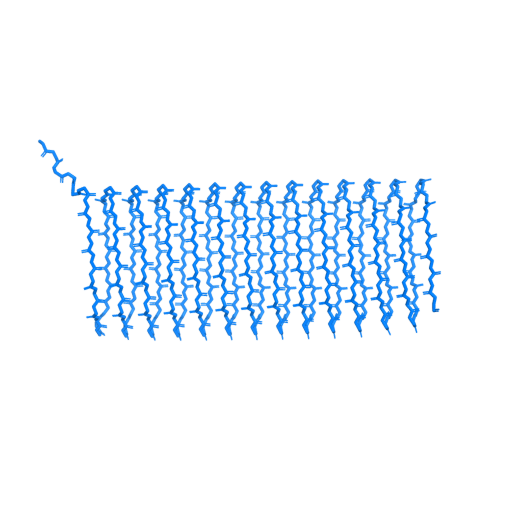44 -3.065 -22.237 1.00 93.56 213 ILE A O 1
ATOM 1666 N N . VAL A 1 214 ? 0.547 -2.458 -23.991 1.00 91.88 214 VAL A N 1
ATOM 1667 C CA . VAL A 1 214 ? 0.355 -1.007 -23.814 1.00 91.88 214 VAL A CA 1
ATOM 1668 C C . VAL A 1 214 ? 0.193 -0.245 -25.127 1.00 91.88 214 VAL A C 1
ATOM 1670 O O . VAL A 1 214 ? 0.844 -0.583 -26.099 1.00 91.88 214 VAL A O 1
ATOM 1673 N N . GLN A 1 215 ? -0.586 0.839 -25.184 1.00 91.00 215 GLN A N 1
ATOM 1674 C CA . GLN A 1 215 ? -0.504 1.753 -26.341 1.00 91.00 215 GLN A CA 1
ATOM 1675 C C . GLN A 1 215 ? 0.749 2.637 -26.251 1.00 91.00 215 GLN A C 1
ATOM 1677 O O . GLN A 1 215 ? 1.577 2.640 -27.158 1.00 91.00 215 GLN A O 1
ATOM 1682 N N . TYR A 1 216 ? 0.943 3.327 -25.126 1.00 93.75 216 TYR A N 1
ATOM 1683 C CA . TYR A 1 216 ? 2.085 4.212 -24.886 1.00 93.75 216 TYR A CA 1
ATOM 1684 C C . TYR A 1 216 ? 2.886 3.796 -23.653 1.00 93.75 216 TYR A C 1
ATOM 1686 O O . TYR A 1 216 ? 2.388 3.859 -22.528 1.00 93.75 216 TYR A O 1
ATOM 1694 N N . LEU A 1 217 ? 4.155 3.442 -23.846 1.00 93.75 217 LEU A N 1
ATOM 1695 C CA . LEU A 1 217 ? 5.073 3.051 -22.783 1.00 93.75 217 LEU A CA 1
ATOM 1696 C C . LEU A 1 217 ? 6.255 4.020 -22.689 1.00 93.75 217 LEU A C 1
ATOM 1698 O O . LEU A 1 217 ? 7.031 4.176 -23.628 1.00 93.75 217 LEU A O 1
ATOM 1702 N N . SER A 1 218 ? 6.427 4.632 -21.518 1.00 95.19 218 SER A N 1
ATOM 1703 C CA . SER A 1 218 ? 7.587 5.445 -21.164 1.00 95.19 218 SER A CA 1
ATOM 1704 C C . SER A 1 218 ? 8.247 4.926 -19.893 1.00 95.19 218 SER A C 1
ATOM 1706 O O . SER A 1 218 ? 7.596 4.818 -18.852 1.00 95.19 218 SER A O 1
ATOM 1708 N N . TYR A 1 219 ? 9.548 4.625 -19.918 1.00 95.25 219 TYR A N 1
ATOM 1709 C CA . TYR A 1 219 ? 10.209 4.206 -18.684 1.00 95.25 219 TYR A CA 1
ATOM 1710 C C . TYR A 1 219 ? 11.675 4.566 -18.500 1.00 95.25 219 TYR A C 1
ATOM 1712 O O . TYR A 1 219 ? 12.464 4.732 -19.429 1.00 95.25 219 TYR A O 1
ATOM 1720 N N . LYS A 1 220 ? 12.067 4.603 -17.222 1.00 96.25 220 LYS A N 1
ATOM 1721 C CA . LYS A 1 220 ? 13.456 4.685 -16.778 1.00 96.25 220 LYS A CA 1
ATOM 1722 C C . LYS A 1 220 ? 13.783 3.573 -15.787 1.00 96.25 220 LYS A C 1
ATOM 1724 O O . LYS A 1 220 ? 13.230 3.542 -14.687 1.00 96.25 220 LYS A O 1
ATOM 1729 N N . VAL A 1 221 ? 14.741 2.716 -16.126 1.00 94.62 221 VAL A N 1
ATOM 1730 C CA . VAL A 1 221 ? 15.214 1.639 -15.245 1.00 94.62 221 VAL A CA 1
ATOM 1731 C C . VAL A 1 221 ? 16.686 1.829 -14.916 1.00 94.62 221 VAL A C 1
ATOM 1733 O O . VAL A 1 221 ? 17.505 2.130 -15.780 1.00 94.62 221 VAL A O 1
ATOM 1736 N N . THR A 1 222 ? 17.029 1.652 -13.645 1.00 95.06 222 THR A N 1
ATOM 1737 C CA . THR A 1 222 ? 18.413 1.554 -13.183 1.00 95.06 222 THR A CA 1
ATOM 1738 C C . THR A 1 222 ? 18.567 0.286 -12.357 1.00 95.06 222 THR A C 1
ATOM 1740 O O . THR A 1 222 ? 17.893 0.145 -11.334 1.00 95.06 222 THR A O 1
ATOM 1743 N N . SER A 1 223 ? 19.442 -0.626 -12.778 1.00 92.12 223 SER A N 1
ATOM 1744 C CA . SER A 1 223 ? 19.664 -1.903 -12.095 1.00 92.12 223 SER A CA 1
ATOM 1745 C C . SER A 1 223 ? 21.148 -2.226 -11.927 1.00 92.12 223 SER A C 1
ATOM 1747 O O . SER A 1 223 ? 21.990 -1.804 -12.715 1.00 92.12 223 SER A O 1
ATOM 1749 N N . LYS A 1 224 ? 21.475 -2.988 -10.880 1.00 91.00 224 LYS A N 1
ATOM 1750 C CA . LYS A 1 224 ? 22.777 -3.670 -10.734 1.00 91.00 224 LYS A CA 1
ATOM 1751 C C . LYS A 1 224 ? 22.697 -5.174 -11.033 1.00 91.00 224 LYS A C 1
ATOM 1753 O O . LYS A 1 224 ? 23.673 -5.884 -10.846 1.00 91.00 224 LYS A O 1
ATOM 1758 N N . SER A 1 225 ? 21.528 -5.647 -11.440 1.00 92.94 225 SER A N 1
ATOM 1759 C CA . SER A 1 225 ? 21.192 -7.057 -11.640 1.00 92.94 225 SER A CA 1
ATOM 1760 C C . SER A 1 225 ? 20.412 -7.220 -12.945 1.00 92.94 225 SER A C 1
ATOM 1762 O O . SER A 1 225 ? 19.976 -6.198 -13.489 1.00 92.94 225 SER A O 1
ATOM 1764 N N . PRO A 1 226 ? 20.194 -8.460 -13.415 1.00 92.69 226 PRO A N 1
ATOM 1765 C CA . PRO A 1 226 ? 19.527 -8.707 -14.684 1.00 92.69 226 PRO A CA 1
ATOM 1766 C C . PRO A 1 226 ? 18.169 -8.015 -14.821 1.00 92.69 226 PRO A C 1
ATOM 1768 O O . PRO A 1 226 ? 17.422 -7.863 -13.846 1.00 92.69 226 PRO A O 1
ATOM 1771 N N . ILE A 1 227 ? 17.864 -7.596 -16.044 1.00 94.69 227 ILE A N 1
ATOM 1772 C CA . ILE A 1 227 ? 16.581 -7.008 -16.430 1.00 94.69 227 ILE A CA 1
ATOM 1773 C C . ILE A 1 227 ? 16.000 -7.867 -17.551 1.00 94.69 227 ILE A C 1
ATOM 1775 O O . ILE A 1 227 ? 16.660 -8.032 -18.570 1.00 94.69 227 ILE A O 1
ATOM 1779 N N . ASN A 1 228 ? 14.770 -8.353 -17.388 1.00 95.44 228 ASN A N 1
ATOM 1780 C CA . ASN A 1 228 ? 14.011 -9.038 -18.431 1.00 95.44 228 ASN A CA 1
ATOM 1781 C C . ASN A 1 228 ? 12.707 -8.282 -18.688 1.00 95.44 228 ASN A C 1
ATOM 1783 O O . ASN A 1 228 ? 11.853 -8.241 -17.800 1.00 95.44 228 ASN A O 1
ATOM 1787 N N . MET A 1 229 ? 12.528 -7.712 -19.881 1.00 93.75 229 MET A N 1
ATOM 1788 C CA . MET A 1 229 ? 11.254 -7.092 -20.253 1.00 93.75 229 MET A CA 1
ATOM 1789 C C . MET A 1 229 ? 10.665 -7.697 -21.520 1.00 93.75 229 MET A C 1
ATOM 1791 O O . MET A 1 229 ? 11.357 -7.862 -22.525 1.00 93.75 229 MET A O 1
ATOM 1795 N N . ALA A 1 230 ? 9.360 -7.939 -21.471 1.00 93.69 230 ALA A N 1
ATOM 1796 C CA . ALA A 1 230 ? 8.533 -8.309 -22.607 1.00 93.69 230 ALA A CA 1
ATOM 1797 C C . ALA A 1 230 ? 7.450 -7.241 -22.812 1.00 93.69 230 ALA A C 1
ATOM 1799 O O . ALA A 1 230 ? 6.740 -6.898 -21.862 1.00 93.69 230 ALA A O 1
ATOM 1800 N N . SER A 1 231 ? 7.311 -6.700 -24.025 1.00 91.81 231 SER A N 1
ATOM 1801 C CA . SER A 1 231 ? 6.251 -5.725 -24.303 1.00 91.81 231 SER A CA 1
ATOM 1802 C C . SER A 1 231 ? 5.590 -5.872 -25.671 1.00 91.81 231 SER A C 1
ATOM 1804 O O . SER A 1 231 ? 6.242 -6.176 -26.664 1.00 91.81 231 SER A O 1
ATOM 1806 N N . ILE A 1 232 ? 4.283 -5.632 -25.722 1.00 92.50 232 ILE A N 1
ATOM 1807 C CA . ILE A 1 232 ? 3.539 -5.389 -26.962 1.00 92.50 232 ILE A CA 1
ATOM 1808 C C . ILE A 1 232 ? 3.083 -3.942 -26.885 1.00 92.50 232 ILE A C 1
ATOM 1810 O O . ILE A 1 232 ? 2.339 -3.593 -25.963 1.00 92.50 232 ILE A O 1
ATOM 1814 N N . VAL A 1 233 ? 3.586 -3.091 -27.779 1.00 92.19 233 VAL A N 1
ATOM 1815 C CA . VAL A 1 233 ? 3.394 -1.650 -27.646 1.00 92.19 233 VAL A CA 1
ATOM 1816 C C . VAL A 1 233 ? 3.318 -0.888 -28.959 1.00 92.19 233 VAL A C 1
ATOM 1818 O O . VAL A 1 233 ? 4.028 -1.184 -29.910 1.00 92.19 233 VAL A O 1
ATOM 1821 N N . GLN A 1 234 ? 2.476 0.144 -29.013 1.00 89.81 234 GLN A N 1
ATOM 1822 C CA . GLN A 1 234 ? 2.435 1.031 -30.172 1.00 89.81 234 GLN A CA 1
ATOM 1823 C C . GLN A 1 234 ? 3.591 2.041 -30.140 1.00 89.81 234 GLN A C 1
ATOM 1825 O O . GLN A 1 234 ? 4.383 2.111 -31.076 1.00 89.81 234 GLN A O 1
ATOM 1830 N N . TYR A 1 235 ? 3.741 2.773 -29.034 1.00 91.88 235 TYR A N 1
ATOM 1831 C CA . TYR A 1 235 ? 4.788 3.776 -28.836 1.00 91.88 235 TYR A CA 1
ATOM 1832 C C . TYR A 1 235 ? 5.651 3.455 -27.620 1.00 91.88 235 TYR A C 1
ATOM 1834 O O . TYR A 1 235 ? 5.167 3.450 -26.486 1.00 91.88 235 TYR A O 1
ATOM 1842 N N . LEU A 1 236 ? 6.948 3.255 -27.843 1.00 91.94 236 LEU A N 1
ATOM 1843 C CA . LEU A 1 236 ? 7.910 2.916 -26.804 1.00 91.94 236 LEU A CA 1
ATOM 1844 C C . LEU A 1 236 ? 9.002 3.981 -26.670 1.00 91.94 236 LEU A C 1
ATOM 1846 O O . LEU A 1 236 ? 9.752 4.245 -27.606 1.00 91.94 236 LEU A O 1
ATOM 1850 N N . SER A 1 237 ? 9.133 4.545 -25.470 1.00 93.50 237 SER A N 1
ATOM 1851 C CA . SER A 1 237 ? 10.227 5.428 -25.067 1.00 93.50 237 SER A CA 1
ATOM 1852 C C . SER A 1 237 ? 10.923 4.890 -23.822 1.00 93.50 237 SER A C 1
ATOM 1854 O O . SER A 1 237 ? 10.282 4.697 -22.787 1.00 93.50 237 SER A O 1
ATOM 1856 N N . TYR A 1 238 ? 12.241 4.668 -23.862 1.00 93.19 238 TYR A N 1
ATOM 1857 C CA . TYR A 1 238 ? 12.931 4.214 -22.654 1.00 93.19 238 TYR A CA 1
ATOM 1858 C C . TYR A 1 238 ? 14.369 4.664 -22.442 1.00 93.19 238 TYR A C 1
ATOM 1860 O O . TYR A 1 238 ? 15.139 4.933 -23.362 1.00 93.19 238 TYR A O 1
ATOM 1868 N N . LYS A 1 239 ? 14.755 4.658 -21.161 1.00 94.69 239 LYS A N 1
ATOM 1869 C CA . LYS A 1 239 ? 16.140 4.761 -20.706 1.00 94.69 239 LYS A CA 1
ATOM 1870 C C . LYS A 1 239 ? 16.484 3.638 -19.730 1.00 94.69 239 LYS A C 1
ATOM 1872 O O . LYS A 1 239 ? 15.915 3.580 -18.638 1.00 94.69 239 LYS A O 1
ATOM 1877 N N . VAL A 1 240 ? 17.458 2.800 -20.077 1.00 92.06 240 VAL A N 1
ATOM 1878 C CA . VAL A 1 240 ? 17.958 1.734 -19.192 1.00 92.06 240 VAL A CA 1
ATOM 1879 C C . VAL A 1 240 ? 19.420 1.972 -18.851 1.00 92.06 240 VAL A C 1
ATOM 1881 O O . VAL A 1 240 ? 20.243 2.216 -19.728 1.00 92.06 240 VAL A O 1
ATOM 1884 N N . THR A 1 241 ? 19.732 1.883 -17.561 1.00 92.38 241 THR A N 1
ATOM 1885 C CA . THR A 1 241 ? 21.100 1.840 -17.051 1.00 92.38 241 THR A CA 1
ATOM 1886 C C . THR A 1 241 ? 21.301 0.544 -16.272 1.00 92.38 241 THR A C 1
ATOM 1888 O O . THR A 1 241 ? 20.634 0.350 -15.252 1.00 92.38 241 THR A O 1
ATOM 1891 N N . SER A 1 242 ? 22.188 -0.341 -16.727 1.00 88.88 242 SER A N 1
ATOM 1892 C CA . SER A 1 242 ? 22.429 -1.635 -16.074 1.00 88.88 242 SER A CA 1
ATOM 1893 C C . SER A 1 242 ? 23.896 -2.026 -16.109 1.00 88.88 242 SER A C 1
ATOM 1895 O O . SER A 1 242 ? 24.505 -1.981 -17.165 1.00 88.88 242 SER A O 1
ATOM 1897 N N . LYS A 1 243 ? 24.421 -2.512 -14.980 1.00 86.62 243 LYS A N 1
ATOM 1898 C CA . LYS A 1 243 ? 25.753 -3.148 -14.906 1.00 86.62 243 LYS A CA 1
ATOM 1899 C C . LYS A 1 243 ? 25.721 -4.662 -15.166 1.00 86.62 243 LYS A C 1
ATOM 1901 O O . LYS A 1 243 ? 26.645 -5.376 -14.799 1.00 86.62 243 LYS A O 1
ATOM 1906 N N . SER A 1 244 ? 24.600 -5.171 -15.661 1.00 90.62 244 SER A N 1
ATOM 1907 C CA . SER A 1 244 ? 24.313 -6.597 -15.825 1.00 90.62 244 SER A CA 1
ATOM 1908 C C . SER A 1 244 ? 23.465 -6.810 -17.080 1.00 90.62 244 SER A C 1
ATOM 1910 O O . SER A 1 244 ? 23.032 -5.834 -17.697 1.00 90.62 244 SER A O 1
ATOM 1912 N N . LEU A 1 245 ? 23.209 -8.074 -17.421 1.00 88.00 245 LEU A N 1
ATOM 1913 C CA . LEU A 1 245 ? 22.459 -8.491 -18.604 1.00 88.00 245 LEU A CA 1
ATOM 1914 C C . LEU A 1 245 ? 21.091 -7.802 -18.705 1.00 88.00 245 LEU A C 1
ATOM 1916 O O . LEU A 1 245 ? 20.379 -7.623 -17.710 1.00 88.00 245 LEU A O 1
ATOM 1920 N N . ILE A 1 246 ? 20.733 -7.429 -19.930 1.00 90.75 246 ILE A N 1
ATOM 1921 C CA . ILE A 1 246 ? 19.436 -6.859 -20.284 1.00 90.75 246 ILE A CA 1
ATOM 1922 C C . ILE A 1 246 ? 18.857 -7.721 -21.406 1.00 90.75 246 ILE A C 1
ATOM 1924 O O . ILE A 1 246 ? 19.412 -7.741 -22.500 1.00 90.75 246 ILE A O 1
ATOM 1928 N N . ASN A 1 247 ? 17.722 -8.365 -21.148 1.00 90.69 247 ASN A N 1
ATOM 1929 C CA . ASN A 1 247 ? 16.928 -9.065 -22.150 1.00 90.69 247 ASN A CA 1
ATOM 1930 C C . ASN A 1 247 ? 15.660 -8.256 -22.435 1.00 90.69 247 ASN A C 1
ATOM 1932 O O . ASN A 1 247 ? 14.855 -8.010 -21.534 1.00 90.69 247 ASN A O 1
ATOM 1936 N N . MET A 1 248 ? 15.485 -7.838 -23.688 1.00 90.00 248 MET A N 1
ATOM 1937 C CA . MET A 1 248 ? 14.309 -7.105 -24.158 1.00 90.00 248 MET A CA 1
ATOM 1938 C C . MET A 1 248 ? 13.688 -7.855 -25.333 1.00 90.00 248 MET A C 1
ATOM 1940 O O . MET A 1 248 ? 14.333 -8.017 -26.363 1.00 90.00 248 MET A O 1
ATOM 1944 N N . ALA A 1 249 ? 12.429 -8.255 -25.195 1.00 90.12 249 ALA A N 1
ATOM 1945 C CA . ALA A 1 249 ? 11.604 -8.745 -26.292 1.00 90.12 249 ALA A CA 1
ATOM 1946 C C . ALA A 1 249 ? 10.445 -7.766 -26.478 1.00 90.12 249 ALA A C 1
ATOM 1948 O O . ALA A 1 249 ? 9.734 -7.455 -25.519 1.00 90.12 249 ALA A O 1
ATOM 1949 N N . SER A 1 250 ? 10.276 -7.180 -27.662 1.00 87.12 250 SER A N 1
ATOM 1950 C CA . SER A 1 250 ? 9.202 -6.205 -27.873 1.00 87.12 250 SER A CA 1
ATOM 1951 C C . SER A 1 250 ? 8.650 -6.233 -29.291 1.00 87.12 250 SER A C 1
ATOM 1953 O O . SER A 1 250 ? 9.415 -6.262 -30.248 1.00 87.12 250 SER A O 1
ATOM 1955 N N . ILE A 1 251 ? 7.324 -6.175 -29.405 1.00 88.88 251 ILE A N 1
ATOM 1956 C CA . ILE A 1 251 ? 6.609 -5.898 -30.656 1.00 88.88 251 ILE A CA 1
ATOM 1957 C C . ILE A 1 251 ? 6.239 -4.416 -30.614 1.00 88.88 251 ILE A C 1
ATOM 1959 O O . ILE A 1 251 ? 5.521 -4.005 -29.700 1.00 88.88 251 ILE A O 1
ATOM 1963 N N . VAL A 1 252 ? 6.782 -3.615 -31.537 1.00 88.44 252 VAL A N 1
ATOM 1964 C CA . VAL A 1 252 ? 6.737 -2.145 -31.461 1.00 88.44 252 VAL A CA 1
ATOM 1965 C C . VAL A 1 252 ? 6.427 -1.516 -32.816 1.00 88.44 252 VAL A C 1
ATOM 1967 O O . VAL A 1 252 ? 7.072 -1.869 -33.799 1.00 88.44 252 VAL A O 1
ATOM 1970 N N . GLN A 1 253 ? 5.508 -0.543 -32.862 1.00 84.88 253 GLN A N 1
ATOM 1971 C CA . GLN A 1 253 ? 5.302 0.285 -34.061 1.00 84.88 253 GLN A CA 1
ATOM 1972 C C . GLN A 1 253 ? 6.289 1.466 -34.115 1.00 84.88 253 GLN A C 1
ATOM 1974 O O . GLN A 1 253 ? 6.909 1.710 -35.145 1.00 84.88 253 GLN A O 1
ATOM 1979 N N . TYR A 1 254 ? 6.474 2.178 -32.998 1.00 82.69 254 TYR A N 1
ATOM 1980 C CA . TYR A 1 254 ? 7.380 3.325 -32.881 1.00 82.69 254 TYR A CA 1
ATOM 1981 C C . TYR A 1 254 ? 8.301 3.217 -31.664 1.00 82.69 254 TYR A C 1
ATOM 1983 O O . TYR A 1 254 ? 7.838 3.026 -30.537 1.00 82.69 254 TYR A O 1
ATOM 1991 N N . LEU A 1 255 ? 9.608 3.407 -31.877 1.00 84.38 255 LEU A N 1
ATOM 1992 C CA . LEU A 1 255 ? 10.635 3.191 -30.859 1.00 84.38 255 LEU A CA 1
ATOM 1993 C C . LEU A 1 255 ? 11.581 4.391 -30.695 1.00 84.38 255 LEU A C 1
ATOM 1995 O O . LEU A 1 255 ? 12.172 4.878 -31.653 1.00 84.38 255 LEU A O 1
ATOM 1999 N N . ARG A 1 256 ? 11.805 4.801 -29.442 1.00 88.00 256 ARG A N 1
ATOM 2000 C CA . ARG A 1 256 ? 12.866 5.726 -29.026 1.00 88.00 256 ARG A CA 1
ATOM 2001 C C . ARG A 1 256 ? 13.574 5.186 -27.786 1.00 88.00 256 ARG A C 1
ATOM 2003 O O . ARG A 1 256 ? 12.933 4.938 -26.768 1.00 88.00 256 ARG A O 1
ATOM 2010 N N . TYR A 1 257 ? 14.901 5.059 -27.812 1.00 86.81 257 TYR A N 1
ATOM 2011 C CA . TYR A 1 257 ? 15.613 4.492 -26.664 1.00 86.81 257 TYR A CA 1
ATOM 2012 C C . TYR A 1 257 ? 17.004 5.063 -26.389 1.00 86.81 257 TYR A C 1
ATOM 2014 O O . TYR A 1 257 ? 17.653 5.654 -27.248 1.00 86.81 257 TYR A O 1
ATOM 2022 N N . LYS A 1 258 ? 17.461 4.859 -25.147 1.00 87.00 258 LYS A N 1
ATOM 2023 C CA . LYS A 1 258 ? 18.856 5.018 -24.720 1.00 87.00 258 LYS A CA 1
ATOM 2024 C C . LYS A 1 258 ? 19.233 3.927 -23.717 1.00 87.00 258 LYS A C 1
ATOM 2026 O O . LYS A 1 258 ? 18.659 3.862 -22.627 1.00 87.00 258 LYS A O 1
ATOM 2031 N N . VAL A 1 259 ? 20.231 3.114 -24.053 1.00 82.75 259 VAL A N 1
ATOM 2032 C CA . VAL A 1 259 ? 20.832 2.125 -23.143 1.00 82.75 259 VAL A CA 1
ATOM 2033 C C . VAL A 1 259 ? 22.230 2.594 -22.763 1.00 82.75 259 VAL A C 1
ATOM 2035 O O . VAL A 1 259 ? 22.974 3.093 -23.600 1.00 82.75 259 VAL A O 1
ATOM 2038 N N . THR A 1 260 ? 22.559 2.488 -21.481 1.00 84.06 260 THR A N 1
ATOM 2039 C CA . THR A 1 260 ? 23.898 2.760 -20.948 1.00 84.06 260 THR A CA 1
ATOM 2040 C C . THR A 1 260 ? 24.297 1.600 -20.048 1.00 84.06 260 THR A C 1
ATOM 2042 O O . THR A 1 260 ? 23.538 1.283 -19.125 1.00 84.06 260 THR A O 1
ATOM 2045 N N . SER A 1 261 ? 25.457 1.006 -20.289 1.00 71.50 261 SER A N 1
ATOM 2046 C CA . SER A 1 261 ? 26.023 -0.069 -19.467 1.00 71.50 261 SER A CA 1
ATOM 2047 C C . SER A 1 261 ? 27.127 0.454 -18.559 1.00 71.50 261 SER A C 1
ATOM 2049 O O . SER A 1 261 ? 27.863 1.352 -19.021 1.00 71.50 261 SER A O 1
#

Sequence (261 aa):
MVSIVQYLSYKVTSKSPINMASIVQYLSYKVTSKSLINMVSIVQYLSYKVTSKSPINMASIVQYLSYKVTSKSPINMASIVQYLSYKVTSKSPINMASIVQYLSYKVTSKSPINMASIVQYLSYKLTSKSPINMVSIVQYLSYKVTSKSPINMASIVQYLSYKVTSKSPINMASIVQYLSYKVTSKSPINMVSIVQYLSYKVTSKSPINMASIVQYLSYKVTSKSPINMASIVQYLSYKVTSKSLINMASIVQYLRYKVTS

pLDDT: mean 91.42, std 7.32, range [33.53, 97.81]

Foldseek 3Di:
DDPQPAEDEEEDEDADEAEEEDEYAYYEYEYEYAEEYEYEYEYAYYEYEYEYAEEYEYEYEYAEYEYEYEYAEEYEYEYEYAYYEYEYEYAEEYEYEYEYAEYEYEYEYAEEYEYEYEYAEYEYEYEYAEEYEYEYEYAEYEYEYEYAYEYEYEYEYAYDEYEYEYAEEYEYEYEYAYDEYEYEYAYEYEYEYEYAEDEYEYEYAYEYEYEYEYAYYEYEYEYAYEYAYEYEYAYDEYEYEYPYHYHYHYNYNYDDYDYHD

Radius of gyration: 21.93 Å; chains: 1; bounding box: 68×23×66 Å

Secondary structure (DSSP, 8-state):
------EEEEEEEESS-EEEEEEEEEEEEEEEESS-EEEEEEEEEEEEEEEESS-EEEEEEEEEEEEEEEESS-EEEEEEEEEEEEEEEESS-EEEEEEEEEEEEEEEESS-EEEEEEEEEEEEEEEESS-EEEEEEEEEEEEEEEESS-EEEEEEEEEEEEEEEESS-EEEEEEEEEEEEEEEESS-EEEEEEEEEEEEEEEESS-EEEEEEEEEEEEEEEESS-EEEEEEEEEEEEEEEESS-EEEEEEEEEEEEEEE-